Protein AF-A0A2N1PVY9-F1 (afdb_monomer_lite)

Structure (mmCIF, N/CA/C/O backbone):
data_AF-A0A2N1PVY9-F1
#
_entry.id   AF-A0A2N1PVY9-F1
#
loop_
_atom_site.group_PDB
_atom_site.id
_atom_site.type_symbol
_atom_site.label_atom_id
_atom_site.label_alt_id
_atom_site.label_comp_id
_atom_site.label_asym_id
_atom_site.label_entity_id
_atom_site.label_seq_id
_atom_site.pdbx_PDB_ins_code
_atom_site.Cartn_x
_atom_site.Cartn_y
_atom_site.Cartn_z
_atom_site.occupancy
_atom_site.B_iso_or_equiv
_atom_site.auth_seq_id
_atom_site.auth_comp_id
_atom_site.auth_asym_id
_atom_site.auth_atom_id
_atom_site.pdbx_PDB_model_num
ATOM 1 N N . MET A 1 1 ? 36.495 20.917 -5.705 1.00 87.94 1 MET A N 1
ATOM 2 C CA . MET A 1 1 ? 35.321 21.000 -6.600 1.00 87.94 1 MET A CA 1
ATOM 3 C C . MET A 1 1 ? 34.141 20.476 -5.811 1.00 87.94 1 MET A C 1
ATOM 5 O O . MET A 1 1 ? 34.313 19.476 -5.128 1.00 87.94 1 MET A O 1
ATOM 9 N N . ARG A 1 2 ? 33.001 21.162 -5.852 1.00 91.00 2 ARG A N 1
ATOM 10 C CA . ARG A 1 2 ? 31.779 20.773 -5.147 1.00 91.00 2 ARG A CA 1
ATOM 11 C C . ARG A 1 2 ? 30.609 20.875 -6.112 1.00 91.00 2 ARG A C 1
ATOM 13 O O . ARG A 1 2 ? 30.447 21.908 -6.761 1.00 91.00 2 ARG A O 1
ATOM 20 N N . ILE A 1 3 ? 29.840 19.801 -6.204 1.00 92.81 3 ILE A N 1
ATOM 21 C CA . ILE A 1 3 ? 28.710 19.650 -7.120 1.00 92.81 3 ILE A CA 1
ATOM 22 C C . ILE A 1 3 ? 27.473 19.359 -6.274 1.00 92.81 3 ILE A C 1
ATOM 24 O O . ILE A 1 3 ? 27.573 18.646 -5.277 1.00 92.81 3 ILE A O 1
ATOM 28 N N . VAL A 1 4 ? 26.336 19.927 -6.655 1.00 92.94 4 VAL A N 1
ATOM 29 C CA . VAL A 1 4 ? 25.018 19.499 -6.188 1.00 92.94 4 VAL A CA 1
ATOM 30 C C . VAL A 1 4 ? 24.345 18.749 -7.328 1.00 92.94 4 VAL A C 1
ATOM 32 O O . VAL A 1 4 ? 24.370 19.208 -8.470 1.00 92.94 4 VAL A O 1
ATOM 35 N N . ILE A 1 5 ? 23.801 17.573 -7.031 1.00 92.88 5 ILE A N 1
ATOM 36 C CA . ILE A 1 5 ? 23.156 16.700 -8.011 1.00 92.88 5 ILE A CA 1
ATOM 37 C C . ILE A 1 5 ? 21.840 16.240 -7.404 1.00 92.88 5 ILE A C 1
ATOM 39 O O . ILE A 1 5 ? 21.791 15.875 -6.231 1.00 92.88 5 ILE A O 1
ATOM 43 N N . SER A 1 6 ? 20.790 16.273 -8.210 1.00 92.19 6 SER A N 1
ATOM 44 C CA . SER A 1 6 ? 19.489 15.713 -7.885 1.00 92.19 6 SER A CA 1
ATOM 45 C C . SER A 1 6 ? 19.256 14.489 -8.764 1.00 92.19 6 SER A C 1
ATOM 47 O O . SER A 1 6 ? 19.475 14.550 -9.978 1.00 92.19 6 SER A O 1
ATOM 49 N N . VAL A 1 7 ? 18.850 13.384 -8.144 1.00 91.94 7 VAL A N 1
ATOM 50 C CA . VAL A 1 7 ? 18.658 12.076 -8.781 1.00 91.94 7 VAL A CA 1
ATOM 51 C C . VAL A 1 7 ? 17.276 11.552 -8.397 1.00 91.94 7 VAL A C 1
ATOM 53 O O . VAL A 1 7 ? 16.882 11.682 -7.238 1.00 91.94 7 VAL A O 1
ATOM 56 N N . ASP A 1 8 ? 16.539 10.985 -9.350 1.00 88.75 8 ASP A N 1
ATOM 57 C CA . ASP A 1 8 ? 15.285 10.283 -9.060 1.00 88.75 8 ASP A CA 1
ATOM 58 C C . ASP A 1 8 ? 15.504 8.853 -8.526 1.00 88.75 8 ASP A C 1
ATOM 60 O O . ASP A 1 8 ? 16.615 8.331 -8.552 1.00 88.75 8 ASP A O 1
ATOM 64 N N . ALA A 1 9 ? 14.431 8.189 -8.081 1.00 85.44 9 ALA A N 1
ATOM 65 C CA . ALA A 1 9 ? 14.496 6.840 -7.503 1.00 85.44 9 ALA A CA 1
ATOM 66 C C . ALA A 1 9 ? 15.026 5.756 -8.465 1.00 85.44 9 ALA A C 1
ATOM 68 O O . ALA A 1 9 ? 15.452 4.689 -8.022 1.00 85.44 9 ALA A O 1
ATOM 69 N N . SER A 1 10 ? 15.001 6.006 -9.778 1.00 87.12 10 SER A N 1
ATOM 70 C CA . SER A 1 10 ? 15.532 5.090 -10.790 1.00 87.12 10 SER A CA 1
ATOM 71 C C . SER A 1 10 ? 17.024 5.306 -11.072 1.00 87.12 10 SER A C 1
ATOM 73 O O . SER A 1 10 ? 17.641 4.514 -11.785 1.00 87.12 10 SER A O 1
ATOM 75 N N . GLY A 1 11 ? 17.630 6.342 -10.482 1.00 89.62 11 GLY A N 1
ATOM 76 C CA . GLY A 1 11 ? 19.025 6.706 -10.699 1.00 89.62 11 GLY A CA 1
ATOM 77 C C . GLY A 1 11 ? 19.246 7.665 -11.872 1.00 89.62 11 GLY A C 1
ATOM 78 O O . GLY A 1 11 ? 20.369 7.749 -12.371 1.00 89.62 11 GLY A O 1
ATOM 79 N N . VAL A 1 12 ? 18.220 8.375 -12.353 1.00 93.44 12 VAL A N 1
ATOM 80 C CA . VAL A 1 12 ? 18.377 9.381 -13.420 1.00 93.44 12 VAL A CA 1
ATOM 81 C C . VAL A 1 12 ? 18.713 10.744 -12.822 1.00 93.44 12 VAL A C 1
ATOM 83 O O . VAL A 1 12 ? 18.068 11.201 -11.879 1.00 93.44 12 VAL A O 1
ATOM 86 N N . ILE A 1 13 ? 19.711 11.426 -13.392 1.00 94.94 13 ILE A N 1
ATOM 87 C CA . ILE A 1 13 ? 20.094 12.786 -12.996 1.00 94.94 13 ILE A CA 1
ATOM 88 C C . ILE A 1 13 ? 19.044 13.773 -13.512 1.00 94.94 13 ILE A C 1
ATOM 90 O O . ILE A 1 13 ? 18.963 14.033 -14.710 1.00 94.94 13 ILE A O 1
ATOM 94 N N . ILE A 1 14 ? 18.283 14.392 -12.613 1.00 95.69 14 ILE A N 1
ATOM 95 C CA . ILE A 1 14 ? 17.271 15.404 -12.966 1.00 95.69 14 ILE A CA 1
ATOM 96 C C . ILE A 1 14 ? 17.818 16.836 -12.914 1.00 95.69 14 ILE A C 1
ATOM 98 O O . ILE A 1 14 ? 17.239 17.753 -13.492 1.00 95.69 14 ILE A O 1
ATOM 102 N N . GLY A 1 15 ? 18.963 17.038 -12.263 1.00 95.50 15 GLY A N 1
ATOM 103 C CA . GLY A 1 15 ? 19.667 18.316 -12.263 1.00 95.50 15 GLY A CA 1
ATOM 104 C C . GLY A 1 15 ? 21.064 18.196 -11.673 1.00 95.50 15 GLY A C 1
ATOM 105 O O . GLY A 1 15 ? 21.291 17.405 -10.760 1.00 95.50 15 GLY A O 1
ATOM 106 N N . ALA A 1 16 ? 22.004 18.987 -12.185 1.00 95.38 16 ALA A N 1
ATOM 107 C CA . ALA A 1 16 ? 23.369 19.041 -11.683 1.00 95.38 16 ALA A CA 1
ATOM 108 C C . ALA A 1 16 ? 23.950 20.447 -11.854 1.00 95.38 16 ALA A C 1
ATOM 110 O O . ALA A 1 16 ? 23.808 21.051 -12.917 1.00 95.38 16 ALA A O 1
ATOM 111 N N . ASP A 1 17 ? 24.627 20.956 -10.826 1.00 95.19 17 ASP A N 1
ATOM 112 C CA . ASP A 1 17 ? 25.335 22.233 -10.904 1.00 95.19 17 ASP A CA 1
ATOM 113 C C . ASP A 1 17 ? 26.568 22.262 -9.994 1.00 95.19 17 ASP A C 1
ATOM 115 O O . ASP A 1 17 ? 26.670 21.553 -8.989 1.00 95.19 17 ASP A O 1
ATOM 119 N N . PHE A 1 18 ? 27.529 23.112 -10.340 1.00 93.88 18 PHE A N 1
ATOM 120 C CA . PHE A 1 18 ? 28.702 23.358 -9.522 1.00 93.88 18 PHE A CA 1
ATOM 121 C C . PHE A 1 18 ? 28.420 24.407 -8.453 1.00 93.88 18 PHE A C 1
ATOM 123 O O . PHE A 1 18 ? 28.239 25.585 -8.750 1.00 93.88 18 PHE A O 1
ATOM 130 N N . VAL A 1 19 ? 28.546 24.004 -7.192 1.00 93.12 19 VAL A N 1
ATOM 131 C CA . VAL A 1 19 ? 28.602 24.936 -6.059 1.00 93.12 19 VAL A CA 1
ATOM 132 C C . VAL A 1 19 ? 29.973 25.616 -5.996 1.00 93.12 19 VAL A C 1
ATOM 134 O O . VAL A 1 19 ? 30.086 26.772 -5.601 1.00 93.12 19 VAL A O 1
ATOM 137 N N . GLU A 1 20 ? 31.039 24.900 -6.366 1.00 92.38 20 GLU A N 1
ATOM 138 C CA . GLU A 1 20 ? 32.406 25.424 -6.310 1.00 92.38 20 GLU A CA 1
ATOM 139 C C . GLU A 1 20 ? 33.334 24.732 -7.317 1.00 92.38 20 GLU A C 1
ATOM 141 O O . GLU A 1 20 ? 33.411 23.500 -7.384 1.00 92.38 20 GLU A O 1
ATOM 146 N N . ILE A 1 21 ? 34.111 25.525 -8.059 1.00 90.56 21 ILE A N 1
ATOM 147 C CA . ILE A 1 21 ? 35.106 25.040 -9.023 1.00 90.56 21 ILE A CA 1
ATOM 148 C C . ILE A 1 21 ? 36.477 25.617 -8.658 1.00 90.56 21 ILE A C 1
ATOM 150 O O . ILE A 1 21 ? 36.787 26.758 -8.980 1.00 90.56 21 ILE A O 1
ATOM 154 N N . ASN A 1 22 ? 37.322 24.796 -8.030 1.00 86.38 22 ASN A N 1
ATOM 155 C CA . ASN A 1 22 ? 38.671 25.186 -7.595 1.00 86.38 22 ASN A CA 1
ATOM 156 C C . ASN A 1 22 ? 39.721 24.861 -8.660 1.00 86.38 22 ASN A C 1
ATOM 158 O O . ASN A 1 22 ? 40.663 24.115 -8.413 1.00 86.38 22 ASN A O 1
ATOM 162 N N . GLN A 1 23 ? 39.517 25.382 -9.867 1.00 83.81 23 GLN A N 1
ATOM 163 C CA . GLN A 1 23 ? 40.480 25.307 -10.964 1.00 83.81 23 GLN A CA 1
ATOM 164 C C . GLN A 1 23 ? 40.372 26.548 -11.850 1.00 83.81 23 GLN A C 1
ATOM 166 O O . GLN A 1 23 ? 39.320 27.179 -11.930 1.00 83.81 23 GLN A O 1
ATOM 171 N N . THR A 1 24 ? 41.459 26.867 -12.545 1.00 82.56 24 THR A N 1
ATOM 172 C CA . THR A 1 24 ? 41.535 28.004 -13.472 1.00 82.56 24 THR A CA 1
ATOM 173 C C . THR A 1 24 ? 41.435 27.578 -14.937 1.00 82.56 24 THR A C 1
ATOM 175 O O . THR A 1 24 ? 41.001 28.362 -15.778 1.00 82.56 24 THR A O 1
ATOM 178 N N . LEU A 1 25 ? 41.800 26.333 -15.257 1.00 86.06 25 LEU A N 1
ATOM 179 C CA . LEU A 1 25 ? 41.792 25.818 -16.622 1.00 86.06 25 LEU A CA 1
ATOM 180 C C . LEU A 1 25 ? 40.384 25.375 -17.044 1.00 86.06 25 LEU A C 1
ATOM 182 O O . LEU A 1 25 ? 39.739 24.592 -16.353 1.00 86.06 25 LEU A O 1
ATOM 186 N N . ASN A 1 26 ? 39.937 25.868 -18.202 1.00 88.56 26 ASN A N 1
ATOM 187 C CA . ASN A 1 26 ? 38.720 25.454 -18.912 1.00 88.56 26 ASN A CA 1
ATOM 188 C C . ASN A 1 26 ? 37.483 25.208 -18.019 1.00 88.56 26 ASN A C 1
ATOM 190 O O . ASN A 1 26 ? 36.797 24.181 -18.098 1.00 88.56 26 ASN A O 1
ATOM 194 N N . VAL A 1 27 ? 37.185 26.182 -17.156 1.00 90.38 27 VAL A N 1
ATOM 195 C CA . VAL A 1 27 ? 36.024 26.154 -16.254 1.00 90.38 27 VAL A CA 1
ATOM 196 C C . VAL A 1 27 ? 34.716 26.010 -17.037 1.00 90.38 27 VAL A C 1
ATOM 198 O O . VAL A 1 27 ? 33.861 25.217 -16.652 1.00 90.38 27 VAL A O 1
ATOM 201 N N . ALA A 1 28 ? 34.578 26.725 -18.158 1.00 90.56 28 ALA A N 1
ATOM 202 C CA . ALA A 1 28 ? 33.388 26.671 -19.007 1.00 90.56 28 ALA A CA 1
ATOM 203 C C . ALA A 1 28 ? 33.172 25.277 -19.620 1.00 90.56 28 ALA A C 1
ATOM 205 O O . ALA A 1 28 ? 32.073 24.740 -19.514 1.00 90.56 28 ALA A O 1
ATOM 206 N N . GLY A 1 29 ? 34.221 24.652 -20.171 1.00 90.56 29 GLY A N 1
ATOM 207 C CA . GLY A 1 29 ? 34.135 23.285 -20.691 1.00 90.56 29 GLY A CA 1
ATOM 208 C C . GLY A 1 29 ? 33.805 22.262 -19.603 1.00 90.56 29 GLY A C 1
ATOM 209 O O . GLY A 1 29 ? 33.035 21.339 -19.835 1.00 90.56 29 GLY A O 1
ATOM 210 N N . THR A 1 30 ? 34.305 22.465 -18.381 1.00 91.88 30 THR A N 1
ATOM 211 C CA . THR A 1 30 ? 33.960 21.605 -17.237 1.00 91.88 30 THR A CA 1
ATOM 212 C C . THR A 1 30 ? 32.481 21.734 -16.849 1.00 91.88 30 THR A C 1
ATOM 214 O O . THR A 1 30 ? 31.829 20.721 -16.607 1.00 91.88 30 THR A O 1
ATOM 217 N N . LYS A 1 31 ? 31.935 22.960 -16.829 1.00 93.06 31 LYS A N 1
ATOM 218 C CA . LYS A 1 31 ? 30.499 23.203 -16.606 1.00 93.06 31 LYS A CA 1
ATOM 219 C C . LYS A 1 31 ? 29.639 22.552 -17.682 1.00 93.06 31 LYS A C 1
ATOM 221 O O . LYS A 1 31 ? 28.688 21.854 -17.350 1.00 93.06 31 LYS A O 1
ATOM 226 N N . ASN A 1 32 ? 30.015 22.736 -18.947 1.00 93.62 32 ASN A N 1
ATOM 227 C CA . ASN A 1 32 ? 29.315 22.131 -20.072 1.00 93.62 32 ASN A CA 1
ATOM 228 C C . ASN A 1 32 ? 29.305 20.600 -19.962 1.00 93.62 32 ASN A C 1
ATOM 230 O O . ASN A 1 32 ? 28.253 19.988 -20.072 1.00 93.62 32 ASN A O 1
ATOM 234 N N . ASN A 1 33 ? 30.448 19.991 -19.640 1.00 93.69 33 ASN A N 1
ATOM 235 C CA . ASN A 1 33 ? 30.544 18.542 -19.478 1.00 93.69 33 ASN A CA 1
ATOM 236 C C . ASN A 1 33 ? 29.641 17.997 -18.365 1.00 93.69 33 ASN A C 1
ATOM 238 O O . ASN A 1 33 ? 29.054 16.942 -18.557 1.00 93.69 33 ASN A O 1
ATOM 242 N N . LEU A 1 34 ? 29.504 18.694 -17.228 1.00 94.56 34 LEU A N 1
ATOM 243 C CA . LEU A 1 34 ? 28.566 18.281 -16.177 1.00 94.56 34 LEU A CA 1
ATOM 244 C C . LEU A 1 34 ? 27.109 18.368 -16.650 1.00 94.56 34 LEU A C 1
ATOM 246 O O . LEU A 1 34 ? 26.333 17.456 -16.388 1.00 94.56 34 LEU A O 1
ATOM 250 N N . ALA A 1 35 ? 26.744 19.442 -17.355 1.00 94.69 35 ALA A N 1
ATOM 251 C CA . ALA A 1 35 ? 25.377 19.640 -17.835 1.00 94.69 35 ALA A CA 1
ATOM 252 C C . ALA A 1 35 ? 24.924 18.534 -18.804 1.00 94.69 35 ALA A C 1
ATOM 254 O O . ALA A 1 35 ? 23.750 18.176 -18.807 1.00 94.69 35 ALA A O 1
ATOM 255 N N . LEU A 1 36 ? 25.853 17.946 -19.569 1.00 95.69 36 LEU A N 1
ATOM 256 C CA . LEU A 1 36 ? 25.564 16.823 -20.468 1.00 95.69 36 LEU A CA 1
ATOM 257 C C . LEU A 1 36 ? 25.165 15.537 -19.727 1.00 95.69 36 LEU A C 1
ATOM 259 O O . LEU A 1 36 ? 24.615 14.639 -20.349 1.00 95.69 36 LEU A O 1
ATOM 263 N N . TYR A 1 37 ? 25.411 15.429 -18.421 1.00 95.06 37 TYR A N 1
ATOM 264 C CA . TYR A 1 37 ? 24.943 14.294 -17.621 1.00 95.06 37 TYR A CA 1
ATOM 265 C C . TYR A 1 37 ? 23.504 14.460 -17.120 1.00 95.06 37 TYR A C 1
ATOM 267 O O . TYR A 1 37 ? 22.911 13.509 -16.626 1.00 95.06 37 TYR A O 1
ATOM 275 N N . VAL A 1 38 ? 22.897 15.644 -17.248 1.00 95.44 38 VAL A N 1
ATOM 276 C CA . VAL A 1 38 ? 21.479 15.810 -16.908 1.00 95.44 38 VAL A CA 1
ATOM 277 C C . VAL A 1 38 ? 20.623 15.024 -17.907 1.00 95.44 38 VAL A C 1
ATOM 279 O O . VAL A 1 38 ? 20.785 15.143 -19.123 1.00 95.44 38 VAL A O 1
ATOM 282 N N . GLY A 1 39 ? 19.713 14.207 -17.381 1.00 93.38 39 GLY A N 1
ATOM 283 C CA . GLY A 1 39 ? 18.874 13.277 -18.132 1.00 93.38 39 GLY A CA 1
ATOM 284 C C . GLY A 1 39 ? 19.509 11.908 -18.388 1.00 93.38 39 GLY A C 1
ATOM 285 O O . GLY A 1 39 ? 18.886 11.096 -19.066 1.00 93.38 39 GLY A O 1
ATOM 286 N N . THR A 1 40 ? 20.716 11.638 -17.880 1.00 94.50 40 THR A N 1
ATOM 287 C CA . THR A 1 40 ? 21.383 10.332 -18.016 1.00 94.50 40 THR A CA 1
ATOM 288 C C . THR A 1 40 ? 21.383 9.566 -16.695 1.00 94.50 40 THR A C 1
ATOM 290 O O . THR A 1 40 ? 21.036 10.107 -15.639 1.00 94.50 40 THR A O 1
ATOM 293 N N . SER A 1 41 ? 21.711 8.274 -16.751 1.00 92.75 41 SER A N 1
ATOM 294 C CA . SER A 1 41 ? 21.782 7.429 -15.558 1.00 92.75 41 SER A CA 1
ATOM 295 C C . SER A 1 41 ? 23.092 7.656 -14.800 1.00 92.75 41 SER A C 1
ATOM 297 O O . SER A 1 41 ? 24.163 7.689 -15.398 1.00 92.75 41 SER A O 1
ATOM 299 N N . ILE A 1 42 ? 23.043 7.724 -13.466 1.00 92.00 42 ILE A N 1
ATOM 300 C CA . ILE A 1 42 ? 24.263 7.721 -12.635 1.00 92.00 42 ILE A CA 1
ATOM 301 C C . ILE A 1 42 ? 25.007 6.377 -12.675 1.00 92.00 42 ILE A C 1
ATOM 303 O O . ILE A 1 42 ? 26.179 6.322 -12.311 1.00 92.00 42 ILE A O 1
ATOM 307 N N . TYR A 1 43 ? 24.344 5.299 -13.106 1.00 89.94 43 TYR A N 1
ATOM 308 C CA . TYR A 1 43 ? 24.936 3.959 -13.204 1.00 89.94 43 TYR A CA 1
ATOM 309 C C . TYR A 1 43 ? 25.660 3.717 -14.525 1.00 89.94 43 TYR A C 1
ATOM 311 O O . TYR A 1 43 ? 26.531 2.852 -14.601 1.00 89.94 43 TYR A O 1
ATOM 319 N N . ASP A 1 44 ? 25.305 4.488 -15.548 1.00 87.38 44 ASP A N 1
ATOM 320 C CA . ASP A 1 44 ? 25.898 4.430 -16.873 1.00 87.38 44 ASP A CA 1
ATOM 321 C C . ASP A 1 44 ? 26.256 5.858 -17.278 1.00 87.38 44 ASP A C 1
ATOM 323 O O . ASP A 1 44 ? 25.437 6.597 -17.821 1.00 87.38 44 ASP A O 1
ATOM 327 N N . LEU A 1 45 ? 27.468 6.282 -16.894 1.00 86.56 45 LEU A N 1
ATOM 328 C CA . LEU A 1 45 ? 27.989 7.649 -17.035 1.00 86.56 45 LEU A CA 1
ATOM 329 C C . LEU A 1 45 ? 28.308 8.010 -18.501 1.00 86.56 45 LEU A C 1
ATOM 331 O O . LEU A 1 45 ? 29.395 8.518 -18.824 1.00 86.56 45 LEU A O 1
ATOM 335 N N . GLU A 1 46 ? 27.340 7.776 -19.378 1.00 92.00 46 GLU A N 1
ATOM 336 C CA . GLU A 1 46 ? 27.275 8.216 -20.760 1.00 92.00 46 GLU A CA 1
ATOM 337 C C . GLU A 1 46 ? 26.654 9.626 -20.809 1.00 92.00 46 GLU A C 1
ATOM 339 O O . GLU A 1 46 ? 25.573 9.837 -20.261 1.00 92.00 46 GLU A O 1
ATOM 344 N N . PRO A 1 47 ? 27.344 10.634 -21.374 1.00 91.69 47 PRO A N 1
ATOM 345 C CA . PRO A 1 47 ? 26.817 11.992 -21.497 1.00 91.69 47 PRO A CA 1
ATOM 346 C C . PRO A 1 47 ? 25.872 12.138 -22.702 1.00 91.69 47 PRO A C 1
ATOM 348 O O . PRO A 1 47 ? 26.096 11.552 -23.759 1.00 91.69 47 PRO A O 1
ATOM 351 N N . ASN A 1 48 ? 24.881 13.025 -22.590 1.00 90.81 48 ASN A N 1
ATOM 352 C CA . ASN A 1 48 ? 23.979 13.437 -23.670 1.00 90.81 48 ASN A CA 1
ATOM 353 C C . ASN A 1 48 ? 24.666 14.389 -24.667 1.00 90.81 48 ASN A C 1
ATOM 355 O O . ASN A 1 48 ? 24.291 15.555 -24.797 1.00 90.81 48 ASN A O 1
ATOM 359 N N . GLY A 1 49 ? 25.677 13.896 -25.381 1.00 89.94 49 GLY A N 1
ATOM 360 C CA . GLY A 1 49 ? 26.359 14.615 -26.458 1.00 89.94 49 GLY A CA 1
ATOM 361 C C . GLY A 1 49 ? 27.872 14.720 -26.284 1.00 89.94 49 GLY A C 1
ATOM 362 O O . GLY A 1 49 ? 28.481 14.078 -25.426 1.00 89.94 49 GLY A O 1
ATOM 363 N N . ASP A 1 50 ? 28.486 15.548 -27.127 1.00 89.56 50 ASP A N 1
ATOM 364 C CA . ASP A 1 50 ? 29.941 15.628 -27.232 1.00 89.56 50 ASP A CA 1
ATOM 365 C C . ASP A 1 50 ? 30.568 16.429 -26.088 1.00 89.56 50 ASP A C 1
ATOM 367 O O . ASP A 1 50 ? 30.265 17.603 -25.848 1.00 89.56 50 ASP A O 1
ATOM 371 N N . LEU A 1 51 ? 31.528 15.800 -25.412 1.00 90.25 51 LEU A N 1
ATOM 372 C CA . LEU A 1 51 ? 32.283 16.429 -24.339 1.00 90.25 51 LEU A CA 1
ATOM 373 C C . LEU A 1 51 ? 33.212 17.524 -24.881 1.00 90.25 51 LEU A C 1
ATOM 375 O O . LEU A 1 51 ? 33.951 17.351 -25.851 1.00 90.25 51 LEU A O 1
ATOM 379 N N . SER A 1 52 ? 33.251 18.648 -24.174 1.00 86.75 52 SER A N 1
ATOM 380 C CA . SER A 1 52 ? 34.214 19.717 -24.404 1.00 86.75 52 SER A CA 1
ATOM 381 C C . SER A 1 52 ? 35.638 19.236 -24.115 1.00 86.75 52 SER A C 1
ATOM 383 O O . SER A 1 52 ? 35.980 18.861 -22.988 1.00 86.75 52 SER A O 1
ATOM 385 N N . SER A 1 53 ? 36.482 19.285 -25.148 1.00 80.94 53 SER A N 1
ATOM 386 C CA . SER A 1 53 ? 37.915 18.985 -25.054 1.00 80.94 53 SER A CA 1
ATOM 387 C C . SER A 1 53 ? 38.666 19.979 -24.148 1.00 80.94 53 SER A C 1
ATOM 389 O O . SER A 1 53 ? 38.189 21.079 -23.865 1.00 80.94 53 SER A O 1
ATOM 391 N N . GLY A 1 54 ? 39.849 19.591 -23.653 1.00 78.38 54 GLY A N 1
ATOM 392 C CA . GLY A 1 54 ? 40.681 20.447 -22.791 1.00 78.38 54 GLY A CA 1
ATOM 393 C C . GLY A 1 54 ? 40.229 20.529 -21.326 1.00 78.38 54 GLY A C 1
ATOM 394 O O . GLY A 1 54 ? 40.728 21.366 -20.582 1.00 78.38 54 GLY A O 1
ATOM 395 N N . ALA A 1 55 ? 39.283 19.682 -20.913 1.00 80.88 55 ALA A N 1
ATOM 396 C CA . ALA A 1 55 ? 38.805 19.531 -19.534 1.00 80.88 55 ALA A CA 1
ATOM 397 C C . ALA A 1 55 ? 38.968 18.079 -19.029 1.00 80.88 55 ALA A C 1
ATOM 399 O O . ALA A 1 55 ? 38.216 17.624 -18.178 1.00 80.88 55 ALA A O 1
ATOM 400 N N . THR A 1 56 ? 39.924 17.313 -19.566 1.00 82.31 56 THR A N 1
ATOM 401 C CA . THR A 1 56 ? 40.047 15.865 -19.301 1.00 82.31 56 THR A CA 1
ATOM 402 C C . THR A 1 56 ? 40.231 15.540 -17.817 1.00 82.31 56 THR A C 1
ATOM 404 O O . THR A 1 56 ? 39.578 14.643 -17.292 1.00 82.31 56 THR A O 1
ATOM 407 N N . TYR A 1 57 ? 41.091 16.284 -17.117 1.00 82.50 57 TYR A N 1
ATOM 408 C CA . TYR A 1 57 ? 41.345 16.042 -15.694 1.00 82.50 57 TYR A CA 1
ATOM 409 C C . TYR A 1 57 ? 40.123 16.358 -14.827 1.00 82.50 57 TYR A C 1
ATOM 411 O O . TYR A 1 57 ? 39.752 15.551 -13.979 1.00 82.50 57 TYR A O 1
ATOM 419 N N . SER A 1 58 ? 39.459 17.490 -15.073 1.00 85.88 58 SER A N 1
ATOM 420 C CA . SER A 1 58 ? 38.246 17.868 -14.346 1.00 85.88 58 SER A CA 1
ATOM 421 C C . SER A 1 58 ? 37.062 16.966 -14.679 1.00 85.88 58 SER A C 1
ATOM 423 O O . SER A 1 58 ? 36.275 16.659 -13.790 1.00 85.88 58 SER A O 1
ATOM 425 N N . LEU A 1 59 ? 36.965 16.478 -15.916 1.00 88.75 59 LEU A N 1
ATOM 426 C CA . LEU A 1 59 ? 35.988 15.473 -16.324 1.00 88.75 59 LEU A CA 1
ATOM 427 C C . LEU A 1 59 ? 36.162 14.168 -15.540 1.00 88.75 59 LEU A C 1
ATOM 429 O O . LEU A 1 59 ? 35.171 13.606 -15.083 1.00 88.75 59 LEU A O 1
ATOM 433 N N . ASN A 1 60 ? 37.397 13.699 -15.343 1.00 89.38 60 ASN A N 1
ATOM 434 C CA . ASN A 1 60 ? 37.648 12.508 -14.529 1.00 89.38 60 ASN A CA 1
ATOM 435 C C . ASN A 1 60 ? 37.192 12.718 -13.078 1.00 89.38 60 ASN A C 1
ATOM 437 O O . ASN A 1 60 ? 36.596 11.819 -12.492 1.00 89.38 60 ASN A O 1
ATOM 441 N N . THR A 1 61 ? 37.411 13.911 -12.513 1.00 89.94 61 THR A N 1
ATOM 442 C CA . THR A 1 61 ? 36.893 14.259 -11.181 1.00 89.94 61 THR A CA 1
ATOM 443 C C . THR A 1 61 ? 35.365 14.299 -11.148 1.00 89.94 61 THR A C 1
ATOM 445 O O . THR A 1 61 ? 34.779 13.770 -10.211 1.00 89.94 61 THR A O 1
ATOM 448 N N . VAL A 1 62 ? 34.710 14.871 -12.165 1.00 91.44 62 VAL A N 1
ATOM 449 C CA . VAL A 1 62 ? 33.240 14.859 -12.278 1.00 91.44 62 VAL A CA 1
ATOM 450 C C . VAL A 1 62 ? 32.720 13.424 -12.302 1.00 91.44 62 VAL A C 1
ATOM 452 O O . VAL A 1 62 ? 31.863 13.086 -11.495 1.00 91.44 62 VAL A O 1
ATOM 455 N N . LYS A 1 63 ? 33.280 12.561 -13.156 1.00 91.75 63 LYS A N 1
ATOM 456 C CA . LYS A 1 63 ? 32.884 11.149 -13.247 1.00 91.75 63 LYS A CA 1
ATOM 457 C C . LYS A 1 63 ? 33.079 10.398 -11.931 1.00 91.75 63 LYS A C 1
ATOM 459 O O . LYS A 1 63 ? 32.212 9.619 -11.560 1.00 91.75 63 LYS A O 1
ATOM 464 N N . ALA A 1 64 ? 34.176 10.651 -11.215 1.00 92.00 64 ALA A N 1
ATOM 465 C CA . ALA A 1 64 ? 34.404 10.055 -9.901 1.00 92.00 64 ALA A CA 1
ATOM 466 C C . ALA A 1 64 ? 33.320 10.470 -8.891 1.00 92.00 64 ALA A C 1
ATOM 468 O O . ALA A 1 64 ? 32.753 9.611 -8.228 1.00 92.00 64 ALA A O 1
ATOM 469 N N . ILE A 1 65 ? 32.962 11.759 -8.847 1.00 92.44 65 ILE A N 1
ATOM 470 C CA . ILE A 1 65 ? 31.882 12.257 -7.979 1.00 92.44 65 ILE A CA 1
ATOM 471 C C . ILE A 1 65 ? 30.532 11.632 -8.365 1.00 92.44 65 ILE A C 1
ATOM 473 O O . ILE A 1 65 ? 29.788 11.213 -7.484 1.00 92.44 65 ILE A O 1
ATOM 477 N N . LEU A 1 66 ? 30.210 11.539 -9.662 1.00 93.25 66 LEU A N 1
ATOM 478 C CA . LEU A 1 66 ? 28.970 10.897 -10.122 1.00 93.25 66 LEU A CA 1
ATOM 479 C C . LEU A 1 66 ? 28.922 9.408 -9.746 1.00 93.25 66 LEU A C 1
ATOM 481 O O . LEU A 1 66 ? 27.879 8.914 -9.330 1.00 93.25 66 LEU A O 1
ATOM 485 N N . ASN A 1 67 ? 30.056 8.712 -9.826 1.00 92.56 67 ASN A N 1
ATOM 486 C CA . ASN A 1 67 ? 30.163 7.320 -9.404 1.00 92.56 67 ASN A CA 1
ATOM 487 C C . ASN A 1 67 ? 29.966 7.158 -7.885 1.00 92.56 67 ASN A C 1
ATOM 489 O O . ASN A 1 67 ? 29.275 6.238 -7.456 1.00 92.56 67 ASN A O 1
ATOM 493 N N . ASP A 1 68 ? 30.512 8.059 -7.066 1.00 91.94 68 ASP A N 1
ATOM 494 C CA . ASP A 1 68 ? 30.279 8.047 -5.615 1.00 91.94 68 ASP A CA 1
ATOM 495 C C . ASP A 1 68 ? 28.793 8.276 -5.283 1.00 91.94 68 ASP A C 1
ATOM 497 O O . ASP A 1 68 ? 28.242 7.613 -4.401 1.00 91.94 68 ASP A O 1
ATOM 501 N N . VAL A 1 69 ? 28.115 9.157 -6.031 1.00 90.94 69 VAL A N 1
ATOM 502 C CA . VAL A 1 69 ? 26.658 9.350 -5.934 1.00 90.94 69 VAL A CA 1
ATOM 503 C C . VAL A 1 69 ? 25.907 8.075 -6.318 1.00 90.94 69 VAL A C 1
ATOM 505 O O . VAL A 1 69 ? 24.970 7.709 -5.617 1.00 90.94 69 VAL A O 1
ATOM 508 N N . ALA A 1 70 ? 26.332 7.357 -7.362 1.00 90.94 70 ALA A N 1
ATOM 509 C CA . ALA A 1 70 ? 25.738 6.076 -7.751 1.00 90.94 70 ALA A CA 1
ATOM 510 C C . ALA A 1 70 ? 25.856 5.016 -6.650 1.00 90.94 70 ALA A C 1
ATOM 512 O O . ALA A 1 70 ? 24.884 4.322 -6.352 1.00 90.94 70 ALA A O 1
ATOM 513 N N . VAL A 1 71 ? 27.016 4.932 -5.992 1.00 89.62 71 VAL A N 1
ATOM 514 C CA . VAL A 1 71 ? 27.219 4.038 -4.844 1.00 89.62 71 VAL A CA 1
ATOM 515 C C . VAL A 1 71 ? 26.317 4.440 -3.676 1.00 89.62 71 VAL A C 1
ATOM 517 O O . VAL A 1 71 ? 25.675 3.579 -3.078 1.00 89.62 71 VAL A O 1
ATOM 520 N N . ALA A 1 72 ? 26.230 5.728 -3.342 1.00 87.44 72 ALA A N 1
ATOM 521 C CA . ALA A 1 72 ? 25.357 6.203 -2.267 1.00 87.44 72 ALA A CA 1
ATOM 522 C C . ALA A 1 72 ? 23.871 5.945 -2.573 1.00 87.44 72 ALA A C 1
ATOM 524 O O . ALA A 1 72 ? 23.130 5.472 -1.711 1.00 87.44 72 ALA A O 1
ATOM 525 N N . HIS A 1 73 ? 23.452 6.191 -3.813 1.00 88.88 73 HIS A N 1
ATOM 526 C CA . HIS A 1 73 ? 22.092 5.957 -4.280 1.00 88.88 73 HIS A CA 1
ATOM 527 C C . HIS A 1 73 ? 21.726 4.466 -4.239 1.00 88.88 73 HIS A C 1
ATOM 529 O O . HIS A 1 73 ? 20.685 4.115 -3.697 1.00 88.88 73 HIS A O 1
ATOM 535 N N . ALA A 1 74 ? 22.608 3.573 -4.702 1.00 83.44 74 ALA A N 1
ATOM 536 C CA . ALA A 1 74 ? 22.392 2.123 -4.629 1.00 83.44 74 ALA A CA 1
ATOM 537 C C . ALA A 1 74 ? 22.283 1.592 -3.187 1.00 83.44 74 ALA A C 1
ATOM 539 O O . ALA A 1 74 ? 21.635 0.577 -2.948 1.00 83.44 74 ALA A O 1
ATOM 540 N N . ASN A 1 75 ? 22.913 2.275 -2.227 1.00 80.06 75 ASN A N 1
ATOM 541 C CA . ASN A 1 75 ? 22.820 1.951 -0.802 1.00 80.06 75 ASN A CA 1
ATOM 542 C C . ASN A 1 75 ? 21.645 2.644 -0.098 1.00 80.06 75 ASN A C 1
ATOM 544 O O . ASN A 1 75 ? 21.420 2.415 1.092 1.00 80.06 75 ASN A O 1
ATOM 548 N N . THR A 1 76 ? 20.901 3.498 -0.801 1.00 74.12 76 THR A N 1
ATOM 549 C CA . THR A 1 76 ? 19.694 4.109 -0.257 1.00 74.12 76 THR A CA 1
ATOM 550 C C . THR A 1 76 ? 18.559 3.104 -0.394 1.00 74.12 76 THR A C 1
ATOM 552 O O . THR A 1 76 ? 18.194 2.702 -1.496 1.00 74.12 76 THR A O 1
ATOM 555 N N . VAL A 1 77 ? 17.998 2.675 0.737 1.00 59.66 77 VAL A N 1
ATOM 556 C CA . VAL A 1 77 ? 16.779 1.864 0.742 1.00 59.66 77 VAL A CA 1
ATOM 557 C C . VAL A 1 77 ? 15.647 2.768 0.272 1.00 59.66 77 VAL A C 1
ATOM 559 O O . VAL A 1 77 ? 15.151 3.590 1.040 1.00 59.66 77 VAL A O 1
ATOM 562 N N . VAL A 1 78 ? 15.251 2.644 -0.994 1.00 63.78 78 VAL A N 1
ATOM 563 C CA . VAL A 1 78 ? 13.960 3.172 -1.433 1.00 63.78 78 VAL A CA 1
ATOM 564 C C . VAL A 1 78 ? 12.921 2.313 -0.731 1.00 63.78 78 VAL A C 1
ATOM 566 O O . VAL A 1 78 ? 12.752 1.139 -1.067 1.00 63.78 78 VAL A O 1
ATOM 569 N N . ALA A 1 79 ? 12.300 2.866 0.311 1.00 61.34 79 ALA A N 1
ATOM 570 C CA . ALA A 1 79 ? 11.198 2.194 0.974 1.00 61.34 79 ALA A CA 1
ATOM 571 C C . ALA A 1 79 ? 10.143 1.862 -0.096 1.00 61.34 79 ALA A C 1
ATOM 573 O O . ALA A 1 79 ? 9.842 2.724 -0.930 1.00 61.34 79 ALA A O 1
ATOM 574 N N . PRO A 1 80 ? 9.628 0.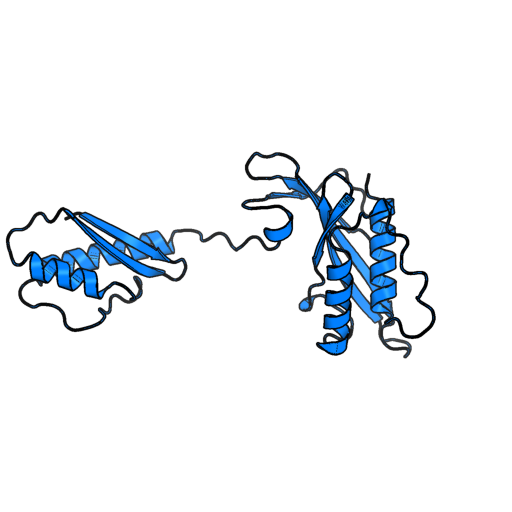622 -0.136 1.00 65.56 80 PRO A N 1
ATOM 575 C CA . PRO A 1 80 ? 8.542 0.300 -1.044 1.00 65.56 80 PRO A CA 1
ATOM 576 C C . PRO A 1 80 ? 7.386 1.267 -0.784 1.00 65.56 80 PRO A C 1
ATOM 578 O O . PRO A 1 80 ? 7.124 1.619 0.368 1.00 65.56 80 PRO A O 1
ATOM 581 N N . ALA A 1 81 ? 6.725 1.703 -1.857 1.00 71.62 81 ALA A N 1
ATOM 582 C CA . ALA A 1 81 ? 5.536 2.534 -1.737 1.00 71.62 81 ALA A CA 1
ATOM 583 C C . ALA A 1 81 ? 4.546 1.849 -0.789 1.00 71.62 81 ALA A C 1
ATOM 585 O O . ALA A 1 81 ? 4.289 0.646 -0.919 1.00 71.62 81 ALA A O 1
ATOM 586 N N . LEU A 1 82 ? 4.031 2.603 0.178 1.00 82.00 82 LEU A N 1
ATOM 587 C CA . LEU A 1 82 ? 3.060 2.070 1.114 1.00 82.00 82 LEU A CA 1
ATOM 588 C C . LEU A 1 82 ? 1.726 1.886 0.367 1.00 82.00 82 LEU A C 1
ATOM 590 O O . LEU A 1 82 ? 1.193 2.860 -0.165 1.00 82.00 82 LEU A O 1
ATOM 594 N N . PRO A 1 83 ? 1.177 0.661 0.287 1.00 86.31 83 PRO A N 1
ATOM 595 C CA . PRO A 1 83 ? 0.050 0.359 -0.599 1.00 86.31 83 PRO A CA 1
ATOM 596 C C . PRO A 1 83 ? -1.255 1.077 -0.226 1.00 86.31 83 PRO A C 1
ATOM 598 O O . PRO A 1 83 ? -2.130 1.204 -1.076 1.00 86.31 83 PRO A O 1
ATOM 601 N N . TYR A 1 84 ? -1.387 1.559 1.015 1.00 94.00 84 TYR A N 1
ATOM 602 C CA . TYR A 1 84 ? -2.612 2.179 1.537 1.00 94.00 84 TYR A CA 1
ATOM 603 C C . TYR A 1 84 ? -2.416 3.646 1.950 1.00 94.00 84 TYR A C 1
ATOM 605 O O . TYR A 1 84 ? -3.125 4.155 2.819 1.00 94.00 84 TYR A O 1
ATOM 613 N N . GLU A 1 85 ? -1.441 4.333 1.342 1.00 91.44 85 GLU A N 1
ATOM 614 C CA . GLU A 1 85 ? -1.134 5.739 1.648 1.00 91.44 85 GLU A CA 1
ATOM 615 C C . GLU A 1 85 ? -2.334 6.656 1.372 1.00 91.44 85 GLU A C 1
ATOM 617 O O . GLU A 1 85 ? -2.629 7.545 2.167 1.00 91.44 85 GLU A O 1
ATOM 622 N N . ASP A 1 86 ? -3.101 6.369 0.316 1.00 91.06 86 ASP A N 1
ATOM 623 C CA . ASP A 1 86 ? -4.334 7.093 -0.021 1.00 91.06 86 ASP A CA 1
ATOM 624 C C . ASP A 1 86 ? -5.423 6.969 1.060 1.00 91.06 86 ASP A C 1
ATOM 626 O O . ASP A 1 86 ? -6.329 7.800 1.120 1.00 91.06 86 ASP A O 1
ATOM 630 N N . TRP A 1 87 ? -5.366 5.931 1.902 1.00 94.75 87 TRP A N 1
ATOM 631 C CA . TRP A 1 87 ? -6.368 5.683 2.941 1.00 94.75 87 TRP A CA 1
ATOM 632 C C . TRP A 1 87 ? -5.962 6.324 4.264 1.00 94.75 87 TRP A C 1
ATOM 634 O O . TRP A 1 87 ? -6.784 6.954 4.922 1.00 94.75 87 TRP A O 1
ATOM 644 N N . PHE A 1 88 ? -4.697 6.164 4.656 1.00 94.56 88 PHE A N 1
ATOM 645 C CA . PHE A 1 88 ? -4.226 6.496 6.004 1.00 94.56 88 PHE A CA 1
ATOM 646 C C . PHE A 1 88 ? -3.257 7.682 6.060 1.00 94.56 88 PHE A C 1
ATOM 648 O O . PHE A 1 88 ? -2.894 8.123 7.149 1.00 94.56 88 PHE A O 1
ATOM 655 N N . GLY A 1 89 ? -2.868 8.223 4.905 1.00 90.75 89 GLY A N 1
ATOM 656 C CA . GLY A 1 89 ? -1.903 9.307 4.781 1.00 90.75 89 GLY A CA 1
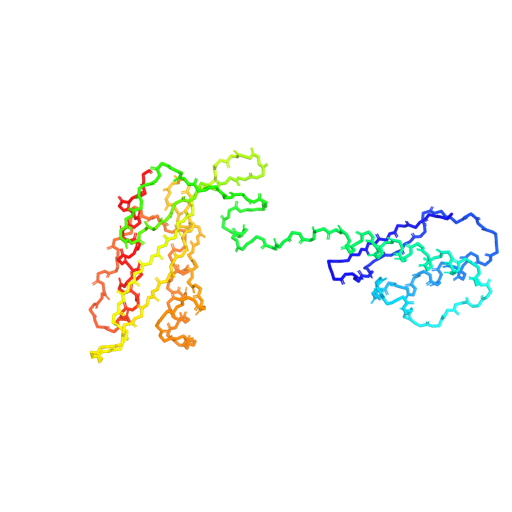ATOM 657 C C . GLY A 1 89 ? -0.456 8.824 4.670 1.00 90.75 89 GLY A C 1
ATOM 658 O O . GLY A 1 89 ? -0.140 7.641 4.812 1.00 90.75 89 GLY A O 1
ATOM 659 N N . MET A 1 90 ? 0.436 9.778 4.399 1.00 86.81 90 MET A N 1
ATOM 660 C CA . MET A 1 90 ? 1.869 9.530 4.236 1.00 86.81 90 MET A CA 1
ATOM 661 C C . MET A 1 90 ? 2.478 8.877 5.479 1.00 86.81 90 MET A C 1
ATOM 663 O O . MET A 1 90 ? 2.153 9.243 6.607 1.00 86.81 90 MET A O 1
ATOM 667 N N . ASN A 1 91 ? 3.422 7.959 5.256 1.00 87.00 91 ASN A N 1
ATOM 668 C CA . ASN A 1 91 ? 4.226 7.326 6.308 1.00 87.00 91 ASN A CA 1
ATOM 669 C C . ASN A 1 91 ? 3.413 6.601 7.397 1.00 87.00 91 ASN A C 1
ATOM 671 O O . ASN A 1 91 ? 3.894 6.469 8.525 1.00 87.00 91 ASN A O 1
ATOM 675 N N . TYR A 1 92 ? 2.200 6.129 7.087 1.00 93.50 92 TYR A N 1
ATOM 676 C CA . TYR A 1 92 ? 1.439 5.341 8.050 1.00 93.50 92 TYR A CA 1
ATOM 677 C C . TYR A 1 92 ? 2.202 4.069 8.452 1.00 93.50 92 TYR A C 1
ATOM 679 O O . TYR A 1 92 ? 2.975 3.488 7.685 1.00 93.50 92 TYR A O 1
ATOM 687 N N . THR A 1 93 ? 1.937 3.598 9.664 1.00 94.19 93 THR A N 1
ATOM 688 C CA . THR A 1 93 ? 2.421 2.313 10.173 1.00 94.19 93 THR A CA 1
ATOM 689 C C . THR A 1 93 ? 1.244 1.446 10.596 1.00 94.19 93 THR A C 1
ATOM 691 O O . THR A 1 93 ? 0.200 1.961 10.992 1.00 94.19 93 THR A O 1
ATOM 694 N N . MET A 1 94 ? 1.398 0.128 10.483 1.00 94.50 94 MET A N 1
ATOM 695 C CA . MET A 1 94 ? 0.396 -0.856 10.892 1.00 94.50 94 MET A CA 1
ATOM 696 C C . MET A 1 94 ? 1.011 -1.803 11.916 1.00 94.50 94 MET A C 1
ATOM 698 O O . MET A 1 94 ? 2.084 -2.359 11.680 1.00 94.50 94 MET A O 1
ATOM 702 N N . GLU A 1 95 ? 0.321 -2.001 13.032 1.00 95.56 95 GLU A N 1
ATOM 703 C CA . GLU A 1 95 ? 0.657 -3.014 14.032 1.00 95.56 95 GLU A CA 1
ATOM 704 C C . GLU A 1 95 ? -0.537 -3.945 14.231 1.00 95.56 95 GLU A C 1
ATOM 706 O O . GLU A 1 95 ? -1.674 -3.486 14.286 1.00 95.56 95 GLU A O 1
ATOM 711 N N . GLU A 1 96 ? -0.299 -5.251 14.312 1.00 95.88 96 GLU A N 1
ATOM 712 C CA . GLU A 1 96 ? -1.362 -6.215 14.598 1.00 95.88 96 GLU A CA 1
ATOM 713 C C . GLU A 1 96 ? -1.931 -5.972 16.004 1.00 95.88 96 GLU A C 1
ATOM 715 O O . GLU A 1 96 ? -1.188 -5.832 16.982 1.00 95.88 96 GLU A O 1
ATOM 720 N N . ASP A 1 97 ? -3.257 -5.921 16.112 1.00 95.62 97 ASP A N 1
ATOM 721 C CA . ASP A 1 97 ? -3.949 -5.798 17.387 1.00 95.62 97 ASP A CA 1
ATOM 722 C C . ASP A 1 97 ? -3.977 -7.160 18.089 1.00 95.62 97 ASP A C 1
ATOM 724 O O . ASP A 1 97 ? -4.861 -7.985 17.864 1.00 95.62 97 ASP A O 1
ATOM 728 N N . GLY A 1 98 ? -3.019 -7.387 18.989 1.00 92.62 98 GLY A N 1
ATOM 729 C CA . GLY A 1 98 ? -2.935 -8.627 19.766 1.00 92.62 98 GLY A CA 1
ATOM 730 C C . GLY A 1 98 ? -4.100 -8.866 20.739 1.00 92.62 98 GLY A C 1
ATOM 731 O O . GLY A 1 98 ? -4.135 -9.911 21.389 1.00 92.62 98 GLY A O 1
ATOM 732 N N . THR A 1 99 ? -5.027 -7.914 20.884 1.00 93.25 99 THR A N 1
ATOM 733 C CA . THR A 1 99 ? -6.252 -8.079 21.682 1.00 93.25 99 THR A CA 1
ATOM 734 C C . THR A 1 99 ? -7.459 -8.492 20.846 1.00 93.25 99 THR A C 1
ATOM 736 O O . THR A 1 99 ? -8.463 -8.938 21.406 1.00 93.25 99 THR A O 1
ATOM 739 N N . PHE A 1 100 ? -7.359 -8.395 19.519 1.00 95.06 100 PHE A N 1
ATOM 740 C CA . PHE A 1 100 ? -8.409 -8.826 18.613 1.00 95.06 100 PHE A CA 1
ATOM 741 C C . PHE A 1 100 ? -8.571 -10.347 18.655 1.00 95.06 100 PHE A C 1
ATOM 743 O O . PHE A 1 100 ? -7.596 -11.098 18.639 1.00 95.06 100 PHE A O 1
ATOM 750 N N . VAL A 1 101 ? -9.821 -10.808 18.696 1.00 93.75 101 VAL A N 1
ATOM 751 C CA . VAL A 1 101 ? -10.160 -12.232 18.628 1.00 93.75 101 VAL A CA 1
ATOM 752 C C . VAL A 1 101 ? -10.655 -12.529 17.212 1.00 93.75 101 VAL A C 1
ATOM 754 O O . VAL A 1 101 ? -11.770 -12.120 16.879 1.00 93.75 101 VAL A O 1
ATOM 757 N N . PRO A 1 102 ? -9.867 -13.235 16.376 1.00 93.50 102 PRO A N 1
ATOM 758 C CA . PRO A 1 102 ? -10.275 -13.576 15.020 1.00 93.50 102 PRO A CA 1
ATOM 759 C C . PRO A 1 102 ? -11.593 -14.344 14.983 1.00 93.50 102 PRO A C 1
ATOM 761 O O . PRO A 1 102 ? -11.860 -15.209 15.823 1.00 93.50 102 PRO A O 1
ATOM 764 N N . THR A 1 103 ? -12.403 -14.051 13.972 1.00 93.50 103 THR A N 1
ATOM 765 C CA . THR A 1 103 ? -13.627 -14.794 13.669 1.00 93.50 103 THR A CA 1
ATOM 766 C C . THR A 1 103 ? -13.402 -15.704 12.462 1.00 93.50 103 THR A C 1
ATOM 768 O O . THR A 1 103 ? -12.323 -15.742 11.875 1.00 93.50 103 THR A O 1
ATOM 771 N N . ASN A 1 104 ? -14.439 -16.439 12.054 1.00 90.75 104 ASN A N 1
ATOM 772 C CA . ASN A 1 104 ? -14.377 -17.254 10.838 1.00 90.75 104 ASN A CA 1
ATOM 773 C C . ASN A 1 104 ? -14.283 -16.417 9.549 1.00 90.75 104 ASN A C 1
ATOM 775 O O . ASN A 1 104 ? -13.991 -16.985 8.504 1.00 90.75 104 ASN A O 1
ATOM 779 N N . VAL A 1 105 ? -14.564 -15.111 9.620 1.00 92.75 105 VAL A N 1
ATOM 780 C CA . VAL A 1 105 ? -14.633 -14.210 8.459 1.00 92.75 105 VAL A CA 1
ATOM 781 C C . VAL A 1 105 ? -13.599 -13.089 8.552 1.00 92.75 105 VAL A C 1
ATOM 783 O O . VAL A 1 105 ? -13.001 -12.722 7.547 1.00 92.75 105 VAL A O 1
ATOM 786 N N . VAL A 1 106 ? -13.366 -12.550 9.751 1.00 94.75 106 VAL A N 1
ATOM 787 C CA . VAL A 1 106 ? -12.418 -11.458 10.017 1.00 94.75 106 VAL A CA 1
ATOM 788 C C . VAL A 1 106 ? -11.193 -12.047 10.714 1.00 94.75 106 VAL A C 1
ATOM 790 O O . VAL A 1 106 ? -11.263 -12.428 11.883 1.00 94.75 106 VAL A O 1
ATOM 793 N N . PHE A 1 107 ? -10.078 -12.153 9.996 1.00 94.50 107 PHE A N 1
ATOM 794 C CA . PHE A 1 107 ? -8.894 -12.885 10.453 1.00 94.50 107 PHE A CA 1
ATOM 795 C C . PHE A 1 107 ? -7.917 -12.037 11.249 1.00 94.50 107 PHE A C 1
ATOM 797 O O . PHE A 1 107 ? -7.269 -12.554 12.155 1.00 94.50 107 PHE A O 1
ATOM 804 N N . SER A 1 108 ? -7.799 -10.752 10.928 1.00 95.19 108 SER A N 1
ATOM 805 C CA . SER A 1 108 ? -6.922 -9.850 11.669 1.00 95.19 108 SER A CA 1
ATOM 806 C C . SER A 1 108 ? -7.451 -8.423 11.683 1.00 95.19 108 SER A C 1
ATOM 808 O O . SER A 1 108 ? -8.157 -7.990 10.768 1.00 95.19 108 SER A O 1
ATOM 810 N N . LYS A 1 109 ? -7.063 -7.708 12.739 1.00 96.50 109 LYS A N 1
ATOM 811 C CA . LYS A 1 109 ? -7.224 -6.269 12.933 1.00 96.50 109 LYS A CA 1
ATOM 812 C C . LYS A 1 109 ? -5.832 -5.696 13.150 1.00 96.50 109 LYS A C 1
ATOM 814 O O . LYS A 1 109 ? -5.059 -6.232 13.938 1.00 96.50 109 LYS A O 1
ATOM 819 N N . HIS A 1 110 ? -5.517 -4.619 12.452 1.00 97.38 110 HIS A N 1
ATOM 820 C CA . HIS A 1 110 ? -4.301 -3.849 12.650 1.00 97.38 110 HIS A CA 1
ATOM 821 C C . HIS A 1 110 ? -4.673 -2.435 13.082 1.00 97.38 110 HIS A C 1
ATOM 823 O O . HIS A 1 110 ? -5.599 -1.834 12.534 1.00 97.38 110 HIS A O 1
ATOM 829 N N . ILE A 1 111 ? -3.943 -1.902 14.054 1.00 97.62 111 ILE A N 1
ATOM 830 C CA . ILE A 1 111 ? -4.023 -0.507 14.478 1.00 97.62 111 ILE A CA 1
ATOM 831 C C . ILE A 1 111 ? -3.133 0.300 13.537 1.00 97.62 111 ILE A C 1
ATOM 833 O O . ILE A 1 111 ? -1.952 -0.013 13.371 1.00 97.62 111 ILE A O 1
ATOM 837 N N . VAL A 1 112 ? -3.699 1.333 12.914 1.00 97.31 112 VAL A N 1
ATOM 838 C CA . VAL A 1 112 ? -2.978 2.179 11.961 1.00 97.31 112 VAL A CA 1
ATOM 839 C C . VAL A 1 112 ? -2.623 3.506 12.612 1.00 97.31 112 VAL A C 1
ATOM 841 O O . VAL A 1 112 ? -3.494 4.177 13.172 1.00 97.31 112 VAL A O 1
ATOM 844 N N . LYS A 1 113 ? -1.347 3.891 12.538 1.00 96.50 113 LYS A N 1
ATOM 845 C CA . LYS A 1 113 ? -0.828 5.135 13.118 1.00 96.50 113 LYS A CA 1
ATOM 846 C C . LYS A 1 113 ? -0.173 6.015 12.065 1.00 96.50 113 LYS A C 1
ATOM 848 O O . LYS A 1 113 ? 0.461 5.495 11.150 1.00 96.50 113 LYS A O 1
ATOM 853 N N . ASP A 1 114 ? -0.304 7.327 12.217 1.00 93.12 114 ASP A N 1
ATOM 854 C CA . ASP A 1 114 ? 0.387 8.312 11.382 1.00 93.12 114 ASP A CA 1
ATOM 855 C C . ASP A 1 114 ? 1.873 8.473 11.763 1.00 93.12 114 ASP A C 1
ATOM 857 O O . ASP A 1 114 ? 2.389 7.828 12.682 1.00 93.12 114 ASP A O 1
ATOM 861 N N . GLU A 1 115 ? 2.565 9.386 11.077 1.00 88.50 115 GLU A N 1
ATOM 862 C CA . GLU A 1 115 ? 3.965 9.739 11.354 1.00 88.50 115 GLU A CA 1
ATOM 863 C C . GLU A 1 115 ? 4.213 10.273 12.779 1.00 88.50 115 GLU A C 1
ATOM 865 O O . GLU A 1 115 ? 5.336 10.209 13.281 1.00 88.50 115 GLU A O 1
ATOM 870 N N . ASN A 1 116 ? 3.169 10.772 13.449 1.00 92.06 116 ASN A N 1
ATOM 871 C CA . ASN A 1 116 ? 3.213 11.279 14.819 1.00 92.06 116 ASN A CA 1
ATOM 872 C C . ASN A 1 116 ? 2.839 10.205 15.850 1.00 92.06 116 ASN A C 1
ATOM 874 O O . ASN A 1 116 ? 2.713 10.513 17.039 1.00 92.06 116 ASN A O 1
ATOM 878 N N . ASN A 1 117 ? 2.693 8.947 15.416 1.00 92.75 117 ASN A N 1
ATOM 879 C CA . ASN A 1 117 ? 2.300 7.808 16.238 1.00 92.75 117 ASN A CA 1
ATOM 880 C C . ASN A 1 117 ? 0.887 7.960 16.843 1.00 92.75 117 ASN A C 1
ATOM 882 O O . ASN A 1 117 ? 0.584 7.383 17.892 1.00 92.75 117 ASN A O 1
ATOM 886 N N . VAL A 1 118 ? 0.025 8.747 16.193 1.00 95.75 118 VAL A N 1
ATOM 887 C CA . VAL A 1 118 ? -1.388 8.919 16.542 1.00 95.75 118 VAL A CA 1
ATOM 888 C C . VAL A 1 118 ? -2.201 7.883 15.781 1.00 95.75 118 VAL A C 1
ATOM 890 O O . VAL A 1 118 ? -2.012 7.705 14.582 1.00 95.75 118 VAL A O 1
ATOM 893 N N . VAL A 1 119 ? -3.116 7.194 16.468 1.00 96.88 119 VAL A N 1
ATOM 894 C CA . VAL A 1 119 ? -4.018 6.240 15.810 1.00 96.88 119 VAL A CA 1
ATOM 895 C C . VAL A 1 119 ? -4.954 7.007 14.880 1.00 96.88 119 VAL A C 1
ATOM 897 O O . VAL A 1 119 ? -5.659 7.909 15.326 1.00 96.88 119 VAL A O 1
ATOM 900 N N . VAL A 1 120 ? -4.962 6.636 13.602 1.00 96.19 120 VAL A N 1
ATOM 901 C CA . VAL A 1 120 ? -5.786 7.264 12.554 1.00 96.19 120 VAL A CA 1
ATOM 902 C C . VAL A 1 120 ? -6.875 6.340 12.020 1.00 96.19 120 VAL A C 1
ATOM 904 O O . VAL A 1 120 ? -7.811 6.800 11.369 1.00 96.19 120 VAL A O 1
ATOM 907 N N . GLY A 1 121 ? -6.791 5.046 12.322 1.00 96.75 121 GLY A N 1
ATOM 908 C CA . GLY A 1 121 ? -7.774 4.076 11.877 1.00 96.75 121 GLY A CA 1
ATOM 909 C C . GLY A 1 121 ? -7.366 2.640 12.156 1.00 96.75 121 GLY A C 1
ATOM 910 O O . GLY A 1 121 ? -6.448 2.360 12.932 1.00 96.75 121 GLY A O 1
ATOM 911 N N . TYR A 1 122 ? -8.063 1.736 11.484 1.00 97.50 122 TYR A N 1
ATOM 912 C CA . TYR A 1 122 ? -7.904 0.299 11.612 1.00 97.50 122 TYR A CA 1
ATOM 913 C C . TYR A 1 122 ? -7.881 -0.351 10.232 1.00 97.50 122 TYR A C 1
ATOM 915 O O . TYR A 1 122 ? -8.551 0.103 9.305 1.00 97.50 122 TYR A O 1
ATOM 923 N N . PHE A 1 123 ? -7.122 -1.431 10.101 1.00 97.75 123 PHE A N 1
ATOM 924 C CA . PHE A 1 123 ? -7.044 -2.219 8.879 1.00 97.75 123 PHE A CA 1
ATOM 925 C C . PHE A 1 123 ? -7.431 -3.664 9.164 1.00 97.75 123 PHE A C 1
ATOM 927 O O . PHE A 1 123 ? -6.897 -4.286 10.083 1.00 97.75 123 PHE A O 1
ATOM 934 N N . TYR A 1 124 ? -8.356 -4.196 8.374 1.00 97.38 124 TYR A N 1
ATOM 935 C CA . TYR A 1 124 ? -8.910 -5.529 8.563 1.00 97.38 124 TYR A CA 1
ATOM 936 C C . TYR A 1 124 ? -8.615 -6.420 7.369 1.00 97.38 124 TYR A C 1
ATOM 938 O O . TYR A 1 124 ? -8.730 -5.991 6.221 1.00 97.38 124 TYR A O 1
ATOM 946 N N . HIS A 1 125 ? -8.287 -7.679 7.652 1.00 96.62 125 HIS A N 1
ATOM 947 C CA . HIS A 1 125 ? -8.213 -8.742 6.653 1.00 96.62 125 HIS A CA 1
ATOM 948 C C . HIS A 1 125 ? -9.367 -9.708 6.850 1.00 96.62 125 HIS A C 1
ATOM 950 O O . HIS A 1 125 ? -9.565 -10.249 7.941 1.00 96.62 125 HIS A O 1
ATOM 956 N N . MET A 1 126 ? -10.114 -9.929 5.778 1.00 95.75 126 MET A N 1
ATOM 957 C CA . MET A 1 126 ? -11.305 -10.758 5.774 1.00 95.75 126 MET A CA 1
ATOM 958 C C . MET A 1 126 ? -11.271 -11.748 4.627 1.00 95.75 126 MET A C 1
ATOM 960 O O . MET A 1 126 ? -10.694 -11.482 3.568 1.00 95.75 126 MET A O 1
ATOM 964 N N . SER A 1 127 ? -11.911 -12.893 4.830 1.00 93.62 127 SER A N 1
ATOM 965 C CA . SER A 1 127 ? -12.055 -13.877 3.777 1.00 93.62 127 SER A CA 1
ATOM 966 C C . SER A 1 127 ? -13.304 -14.723 3.934 1.00 93.62 127 SER A C 1
ATOM 968 O O . SER A 1 127 ? -13.695 -15.079 5.043 1.00 93.62 127 SER A O 1
ATOM 970 N N . GLU A 1 128 ? -13.899 -15.080 2.802 1.00 90.56 128 GLU A N 1
ATOM 971 C CA . GLU A 1 128 ? -15.021 -16.004 2.750 1.00 90.56 128 GLU A CA 1
ATOM 972 C C . GLU A 1 128 ? -14.948 -16.853 1.477 1.00 90.56 128 GLU A C 1
ATOM 974 O O . GLU A 1 128 ? -14.472 -16.407 0.427 1.00 90.56 128 GLU A O 1
ATOM 979 N N . GLU A 1 129 ? -15.414 -18.095 1.572 1.00 89.19 129 GLU A N 1
ATOM 980 C CA . GLU A 1 129 ? -15.535 -19.005 0.437 1.00 89.19 129 GLU A CA 1
ATOM 981 C C . GLU A 1 129 ? -16.977 -19.059 -0.053 1.00 89.19 129 GLU A C 1
ATOM 983 O O . GLU A 1 129 ? -17.918 -19.125 0.736 1.00 89.19 129 GLU A O 1
ATOM 988 N N . GLY A 1 130 ? -17.169 -19.127 -1.368 1.00 82.75 130 GLY A N 1
ATOM 989 C CA . GLY A 1 130 ? -18.495 -19.399 -1.897 1.00 82.75 130 GLY A CA 1
ATOM 990 C C . GLY A 1 130 ? -18.514 -19.951 -3.309 1.00 82.75 130 GLY A C 1
ATOM 991 O O . GLY A 1 130 ? -17.507 -20.050 -4.011 1.00 82.75 130 GLY A O 1
ATOM 992 N N . VAL A 1 131 ? -19.711 -20.370 -3.713 1.00 78.12 131 VAL A N 1
ATOM 993 C CA . VAL A 1 131 ? -19.961 -20.936 -5.038 1.00 78.12 131 VAL A CA 1
ATOM 994 C C . VAL A 1 131 ? -20.115 -19.795 -6.040 1.00 78.12 131 VAL A C 1
ATOM 996 O O . VAL A 1 131 ? -20.989 -18.952 -5.866 1.00 78.12 131 VAL A O 1
ATOM 999 N N . TYR A 1 132 ? -19.320 -19.756 -7.112 1.00 71.50 132 TYR A N 1
ATOM 1000 C CA . TYR A 1 132 ? -19.296 -18.598 -8.028 1.00 71.50 132 TYR A CA 1
ATOM 1001 C C . TYR A 1 132 ? -19.913 -18.823 -9.405 1.00 71.50 132 TYR A C 1
ATOM 1003 O O . TYR A 1 132 ? -20.257 -17.861 -10.085 1.00 71.50 132 TYR A O 1
ATOM 1011 N N . ASN A 1 133 ? -20.102 -20.075 -9.804 1.00 64.31 133 ASN A N 1
ATOM 1012 C CA . ASN A 1 133 ? -20.892 -20.458 -10.966 1.00 64.31 133 ASN A CA 1
ATOM 1013 C C . ASN A 1 133 ? -21.826 -21.563 -10.489 1.00 64.31 133 ASN A C 1
ATOM 1015 O O . ASN A 1 133 ? -21.336 -22.482 -9.848 1.00 64.31 133 ASN A O 1
ATOM 1019 N N . GLY A 1 134 ? -23.131 -21.484 -10.777 1.00 56.50 134 GLY A N 1
ATOM 1020 C CA . GLY A 1 134 ? -24.188 -22.379 -10.257 1.00 56.50 134 GLY A CA 1
ATOM 1021 C C . GLY A 1 134 ? -24.069 -23.878 -10.589 1.00 56.50 134 GLY A C 1
ATOM 1022 O O . GLY A 1 134 ? -25.061 -24.595 -10.527 1.00 56.50 134 GLY A O 1
ATOM 1023 N N . TYR A 1 135 ? -22.880 -24.343 -10.960 1.00 57.78 135 TYR A N 1
ATOM 1024 C CA . TYR A 1 135 ? -22.475 -25.735 -10.975 1.00 57.78 135 TYR A CA 1
ATOM 1025 C C . TYR A 1 135 ? -21.957 -26.125 -9.588 1.00 57.78 135 TYR A C 1
ATOM 1027 O O . TYR A 1 135 ? -21.116 -25.435 -9.003 1.00 57.78 135 TYR A O 1
ATOM 1035 N N . GLU A 1 136 ? -22.424 -27.263 -9.080 1.00 54.53 136 GLU A N 1
ATOM 1036 C CA . GLU A 1 136 ? -21.814 -27.899 -7.916 1.00 54.53 136 GLU A CA 1
ATOM 1037 C C . GLU A 1 136 ? -20.300 -28.041 -8.175 1.00 54.53 136 GLU A C 1
ATOM 1039 O O . GLU A 1 136 ? -19.892 -28.533 -9.226 1.00 54.53 136 GLU A O 1
ATOM 1044 N N . HIS A 1 137 ? -19.481 -27.559 -7.229 1.00 61.44 137 HIS A N 1
ATOM 1045 C CA . HIS A 1 137 ? -18.005 -27.641 -7.183 1.00 61.44 137 HIS A CA 1
ATOM 1046 C C . HIS A 1 137 ? -17.188 -26.453 -7.723 1.00 61.44 137 HIS A C 1
ATOM 1048 O O . HIS A 1 137 ? -15.961 -26.508 -7.669 1.00 61.44 137 HIS A O 1
ATOM 1054 N N . SER A 1 138 ? -17.799 -25.348 -8.165 1.00 74.75 138 SER A N 1
ATOM 1055 C CA . SER A 1 138 ? -17.046 -24.100 -8.414 1.00 74.75 138 SER A CA 1
ATOM 1056 C C . SER A 1 138 ? -16.973 -23.243 -7.146 1.00 74.75 138 SER A C 1
ATOM 1058 O O . SER A 1 138 ? -17.674 -22.237 -7.048 1.00 74.75 138 SER A O 1
ATOM 1060 N N . ILE A 1 139 ? -16.172 -23.677 -6.168 1.00 80.50 139 ILE A N 1
ATOM 1061 C CA . ILE A 1 139 ? -15.905 -22.945 -4.917 1.00 80.50 139 ILE A CA 1
ATOM 1062 C C . ILE A 1 139 ? -14.655 -22.088 -5.111 1.00 80.50 139 ILE A C 1
ATOM 1064 O O . ILE A 1 139 ? -13.667 -22.557 -5.678 1.00 80.50 139 ILE A O 1
ATOM 1068 N N . GLY A 1 140 ? -14.702 -20.838 -4.664 1.00 84.69 140 GLY A N 1
ATOM 1069 C CA . GLY A 1 140 ? -13.536 -19.969 -4.615 1.00 84.69 140 GLY A CA 1
ATOM 1070 C C . GLY A 1 140 ? -13.556 -19.092 -3.372 1.00 84.69 140 GLY A C 1
ATOM 1071 O O . GLY A 1 140 ? -14.617 -18.750 -2.855 1.00 84.69 140 GLY A O 1
ATOM 1072 N N . THR A 1 141 ? -12.364 -18.746 -2.907 1.00 89.38 141 THR A N 1
ATOM 1073 C CA . THR A 1 141 ? -12.147 -17.863 -1.763 1.00 89.38 141 THR A CA 1
ATOM 1074 C C . THR A 1 141 ? -12.012 -16.424 -2.242 1.00 89.38 141 THR A C 1
ATOM 1076 O O . THR A 1 141 ? -11.367 -16.162 -3.258 1.00 89.38 141 THR A O 1
ATOM 1079 N N . ILE A 1 142 ? -12.608 -15.480 -1.527 1.00 90.31 142 ILE A N 1
ATOM 1080 C CA . ILE A 1 142 ? -12.391 -14.051 -1.738 1.00 90.31 142 ILE A CA 1
ATOM 1081 C C . ILE A 1 142 ? -11.657 -13.512 -0.521 1.00 90.31 142 ILE A C 1
ATOM 1083 O O . ILE A 1 142 ? -12.005 -13.849 0.607 1.00 90.31 142 ILE A O 1
ATOM 1087 N N . HIS A 1 143 ? -10.660 -12.668 -0.762 1.00 94.00 143 HIS A N 1
ATOM 1088 C CA . HIS A 1 143 ? -9.991 -11.890 0.270 1.00 94.00 143 HIS A CA 1
ATOM 1089 C C . HIS A 1 143 ? -10.376 -10.422 0.124 1.00 94.00 143 HIS A C 1
ATOM 1091 O O . HIS A 1 143 ? -10.415 -9.898 -0.992 1.00 94.00 143 HIS A O 1
ATOM 1097 N N . LEU A 1 144 ? -10.677 -9.785 1.249 1.00 95.00 144 LEU A N 1
ATOM 1098 C CA . LEU A 1 144 ? -11.021 -8.375 1.329 1.00 95.00 144 LEU A CA 1
ATOM 1099 C C . LEU A 1 144 ? -10.130 -7.704 2.370 1.00 95.00 144 LEU A C 1
ATOM 1101 O O . LEU A 1 144 ? -9.998 -8.199 3.491 1.00 95.00 144 LEU A O 1
ATOM 1105 N N . TYR A 1 145 ? -9.546 -6.572 1.996 1.00 97.12 145 TYR A N 1
ATOM 1106 C CA . TYR A 1 145 ? -8.763 -5.735 2.895 1.00 97.12 145 TYR A CA 1
ATOM 1107 C C . TYR A 1 145 ? -9.487 -4.408 3.070 1.00 97.12 145 TYR A C 1
ATOM 1109 O O . TYR A 1 145 ? -9.753 -3.718 2.088 1.00 97.12 145 TYR A O 1
ATOM 1117 N N . VAL A 1 146 ? -9.849 -4.066 4.302 1.00 97.25 146 VAL A N 1
ATOM 1118 C CA . VAL A 1 146 ? -10.710 -2.911 4.583 1.00 97.25 146 VAL A CA 1
ATOM 1119 C C . VAL A 1 146 ? -9.984 -1.941 5.497 1.00 97.25 146 VAL A C 1
ATOM 1121 O O . VAL A 1 146 ? -9.581 -2.307 6.600 1.00 97.25 146 VAL A O 1
ATOM 1124 N N . GLY A 1 147 ? -9.839 -0.698 5.044 1.00 97.62 147 GLY A N 1
ATOM 1125 C CA . GLY A 1 147 ? -9.381 0.410 5.870 1.00 97.62 147 GLY A CA 1
ATOM 1126 C C . GLY A 1 147 ? -10.562 1.181 6.444 1.00 97.62 147 GLY A C 1
ATOM 1127 O O . GLY A 1 147 ? -11.401 1.676 5.691 1.00 97.62 147 GLY A O 1
ATOM 1128 N N . LEU A 1 148 ? -10.613 1.302 7.767 1.00 97.56 148 LEU A N 1
ATOM 1129 C CA . LEU A 1 148 ? -11.624 2.065 8.493 1.00 97.56 148 LEU A CA 1
ATOM 1130 C C . LEU A 1 148 ? -10.983 3.235 9.241 1.00 97.56 148 LEU A C 1
ATOM 1132 O O . LEU A 1 148 ? -9.899 3.101 9.809 1.00 97.56 148 LEU A O 1
ATOM 1136 N N . GLY A 1 149 ? -11.678 4.366 9.280 1.00 96.69 149 GLY A N 1
ATOM 1137 C CA . GLY A 1 149 ? -11.388 5.462 10.195 1.00 96.69 149 GLY A CA 1
ATOM 1138 C C . GLY A 1 149 ? -11.779 5.109 11.630 1.00 96.69 149 GLY A C 1
ATOM 1139 O O . GLY A 1 149 ? -12.451 4.109 11.889 1.00 96.69 149 GLY A O 1
ATOM 1140 N N . LEU A 1 150 ? -11.378 5.960 12.575 1.00 95.44 150 LEU A N 1
ATOM 1141 C CA . LEU A 1 150 ? -11.707 5.800 13.999 1.00 95.44 150 LEU A CA 1
ATOM 1142 C C . LEU A 1 150 ? -13.215 5.768 14.286 1.00 95.44 150 LEU A C 1
ATOM 1144 O O . LEU A 1 150 ? -13.633 5.242 15.310 1.00 95.44 150 LEU A O 1
ATOM 1148 N N . ASP A 1 151 ? -14.014 6.368 13.410 1.00 94.19 151 ASP A N 1
ATOM 1149 C CA . ASP A 1 151 ? -15.467 6.472 13.519 1.00 94.19 151 ASP A CA 1
ATOM 1150 C C . ASP A 1 151 ? -16.215 5.375 12.746 1.00 94.19 151 ASP A C 1
ATOM 1152 O O . ASP A 1 151 ? -17.442 5.398 12.703 1.00 94.19 151 ASP A O 1
ATOM 1156 N N . GLY A 1 152 ? -15.501 4.448 12.100 1.00 94.12 152 GLY A N 1
ATOM 1157 C CA . GLY A 1 152 ? -16.092 3.391 11.275 1.00 94.12 152 GLY A CA 1
ATOM 1158 C C . GLY A 1 152 ? -16.352 3.801 9.833 1.00 94.12 152 GLY A C 1
ATOM 1159 O O . GLY A 1 152 ? -16.914 3.020 9.065 1.00 94.12 152 GLY A O 1
ATOM 1160 N N . THR A 1 153 ? -15.938 5.003 9.426 1.00 96.25 153 THR A N 1
ATOM 1161 C CA . THR A 1 153 ? -15.976 5.409 8.021 1.00 96.25 153 THR A CA 1
ATOM 1162 C C . THR A 1 153 ? -15.022 4.546 7.199 1.00 96.25 153 THR A C 1
ATOM 1164 O O . THR A 1 153 ? -13.843 4.420 7.520 1.00 96.25 153 THR A O 1
ATOM 1167 N N . ILE A 1 154 ? -15.512 3.974 6.104 1.00 96.44 154 ILE A N 1
ATOM 1168 C CA . ILE A 1 154 ? -14.717 3.186 5.164 1.00 96.44 154 ILE A CA 1
ATOM 1169 C C . ILE A 1 154 ? -13.803 4.133 4.383 1.00 96.44 154 ILE A C 1
ATOM 1171 O O . ILE A 1 154 ? -14.272 4.918 3.560 1.00 96.44 154 ILE A O 1
ATOM 1175 N N . LEU A 1 155 ? -12.497 4.045 4.622 1.00 96.88 155 LEU A N 1
ATOM 1176 C CA . LEU A 1 155 ? -11.471 4.819 3.915 1.00 96.88 155 LEU A CA 1
ATOM 1177 C C . LEU A 1 155 ? -11.115 4.172 2.574 1.00 96.88 155 LEU A C 1
ATOM 1179 O O . LEU A 1 155 ? -10.828 4.861 1.598 1.00 96.88 155 LEU A O 1
ATOM 1183 N N . GLY A 1 156 ? -11.180 2.843 2.515 1.00 96.38 156 GLY A N 1
ATOM 1184 C CA . GLY A 1 156 ? -10.879 2.077 1.318 1.00 96.38 156 GLY A CA 1
ATOM 1185 C C . GLY A 1 156 ? -11.169 0.594 1.492 1.00 96.38 156 GLY A C 1
ATOM 1186 O O . GLY A 1 156 ? -11.212 0.076 2.610 1.00 96.38 156 GLY A O 1
ATOM 1187 N N . ILE A 1 157 ? -11.393 -0.082 0.369 1.00 96.00 157 ILE A N 1
ATOM 1188 C CA . ILE A 1 157 ? -11.566 -1.529 0.307 1.00 96.00 157 ILE A CA 1
ATOM 1189 C C . ILE A 1 157 ? -10.739 -2.038 -0.870 1.00 96.00 157 ILE A C 1
ATOM 1191 O O . ILE A 1 157 ? -10.981 -1.634 -2.007 1.00 96.00 157 ILE A O 1
ATOM 1195 N N . ASP A 1 158 ? -9.796 -2.934 -0.605 1.00 95.19 158 ASP A N 1
ATOM 1196 C CA . ASP A 1 158 ? -9.022 -3.612 -1.638 1.00 95.19 158 ASP A CA 1
ATOM 1197 C C . ASP A 1 158 ? -9.507 -5.052 -1.834 1.00 95.19 158 ASP A C 1
ATOM 1199 O O . ASP A 1 158 ? -9.794 -5.792 -0.888 1.00 95.19 158 ASP A O 1
ATOM 1203 N N . LEU A 1 159 ? -9.605 -5.423 -3.108 1.00 92.75 159 LEU A N 1
ATOM 1204 C CA . LEU A 1 159 ? -10.035 -6.726 -3.597 1.00 92.75 159 LEU A CA 1
ATOM 1205 C C . LEU A 1 159 ? -8.948 -7.260 -4.543 1.00 92.75 159 LEU A C 1
ATOM 1207 O O . LEU A 1 159 ? -9.107 -7.190 -5.774 1.00 92.75 159 LEU A O 1
ATOM 1211 N N . PRO A 1 160 ? -7.831 -7.776 -4.000 1.00 90.56 160 PRO A N 1
ATOM 1212 C CA . PRO A 1 160 ? -6.655 -8.087 -4.792 1.00 90.56 160 PRO A CA 1
ATOM 1213 C C . PRO A 1 160 ? -6.961 -9.158 -5.829 1.00 90.56 160 PRO A C 1
ATOM 1215 O O . PRO A 1 160 ? -7.419 -10.265 -5.539 1.00 90.56 160 PRO A O 1
ATOM 1218 N N . LYS A 1 161 ? -6.682 -8.824 -7.090 1.00 87.25 161 LYS A N 1
ATOM 1219 C CA . LYS A 1 161 ? -6.986 -9.692 -8.231 1.00 87.25 161 LYS A CA 1
ATOM 1220 C C . LYS A 1 161 ? -6.287 -11.049 -8.138 1.00 87.25 161 LYS A C 1
ATOM 1222 O O . LYS A 1 161 ? -6.833 -12.053 -8.600 1.00 87.25 161 LYS A O 1
ATOM 1227 N N . ASP A 1 162 ? -5.093 -11.096 -7.558 1.00 87.94 162 ASP A N 1
ATOM 1228 C CA . ASP A 1 162 ? -4.309 -12.326 -7.435 1.00 87.94 162 ASP A CA 1
ATOM 1229 C C . ASP A 1 162 ? -4.896 -13.289 -6.396 1.00 87.94 162 ASP A C 1
ATOM 1231 O O . ASP A 1 162 ? -4.888 -14.500 -6.625 1.00 87.94 162 ASP A O 1
ATOM 1235 N N . GLU A 1 163 ? -5.563 -12.758 -5.374 1.00 86.38 163 GLU A N 1
ATOM 1236 C CA . GLU A 1 163 ? -6.241 -13.506 -4.308 1.00 86.38 163 GLU A CA 1
ATOM 1237 C C . GLU A 1 163 ? -7.741 -13.729 -4.587 1.00 86.38 163 GLU A C 1
ATOM 1239 O O . GLU A 1 163 ? -8.441 -14.392 -3.829 1.00 86.38 163 GLU A O 1
ATOM 1244 N N . PHE A 1 164 ? -8.265 -13.220 -5.705 1.00 86.00 164 PHE A N 1
ATOM 1245 C CA . PHE A 1 164 ? -9.673 -13.375 -6.064 1.00 86.00 164 PHE A CA 1
ATOM 1246 C C . PHE A 1 164 ? -9.971 -14.767 -6.648 1.00 86.00 164 PHE A C 1
ATOM 1248 O O . PHE A 1 164 ? -9.817 -14.994 -7.848 1.00 86.00 164 PHE A O 1
ATOM 1255 N N . GLY A 1 165 ? -10.430 -15.710 -5.826 1.00 83.94 165 GLY A N 1
ATOM 1256 C CA . GLY A 1 165 ? -10.712 -17.100 -6.215 1.00 83.94 165 GLY A CA 1
ATOM 1257 C C . GLY A 1 165 ? -11.906 -17.300 -7.160 1.00 83.94 165 GLY A C 1
ATOM 1258 O O . GLY A 1 165 ? -12.143 -18.411 -7.626 1.00 83.94 165 GLY A O 1
ATOM 1259 N N . HIS A 1 166 ? -12.654 -16.238 -7.468 1.00 84.69 166 HIS A N 1
ATOM 1260 C CA . HIS A 1 166 ? -13.736 -16.233 -8.458 1.00 84.69 166 HIS A CA 1
ATOM 1261 C C . HIS A 1 166 ? -13.221 -15.819 -9.858 1.00 84.69 166 HIS A C 1
ATOM 1263 O O . HIS A 1 166 ? -12.037 -15.577 -10.085 1.00 84.69 166 HIS A O 1
ATOM 1269 N N . THR A 1 167 ? -14.113 -15.711 -10.848 1.00 81.25 167 THR A N 1
ATOM 1270 C CA . THR A 1 167 ? -13.762 -15.325 -12.228 1.00 81.25 167 THR A CA 1
ATOM 1271 C C . THR A 1 167 ? -13.088 -13.939 -12.315 1.00 81.25 167 THR A C 1
ATOM 1273 O O . THR A 1 167 ? -13.752 -12.905 -12.250 1.00 81.25 167 THR A O 1
ATOM 1276 N N . LYS A 1 168 ? -11.774 -13.909 -12.583 1.00 80.19 168 LYS A N 1
ATOM 1277 C CA . LYS A 1 168 ? -10.906 -12.703 -12.600 1.00 80.19 168 LYS A CA 1
ATOM 1278 C C . LYS A 1 168 ? -11.010 -11.795 -13.840 1.00 80.19 168 LYS A C 1
ATOM 1280 O O . LYS A 1 168 ? -10.161 -10.927 -14.052 1.00 80.19 168 LYS A O 1
ATOM 1285 N N . THR A 1 169 ? -11.994 -12.000 -14.718 1.00 76.56 169 THR A N 1
ATOM 1286 C CA . THR A 1 169 ? -12.125 -11.165 -15.931 1.00 76.56 169 THR A CA 1
ATOM 1287 C C . THR A 1 169 ? -12.520 -9.731 -15.573 1.00 76.56 169 THR A C 1
ATOM 1289 O O . THR A 1 169 ? -13.212 -9.509 -14.577 1.00 76.56 169 THR A O 1
ATOM 1292 N N . SER A 1 170 ? -12.157 -8.761 -16.418 1.00 71.25 170 SER A N 1
ATOM 1293 C CA . SER A 1 170 ? -12.489 -7.343 -16.207 1.00 71.25 170 SER A CA 1
ATOM 1294 C C . SER A 1 170 ? -13.991 -7.092 -16.032 1.00 71.25 170 SER A C 1
ATOM 1296 O O . SER A 1 170 ? -14.378 -6.183 -15.309 1.00 71.25 170 SER A O 1
ATOM 1298 N N . GLN A 1 171 ? -14.848 -7.916 -16.643 1.00 76.75 171 GLN A N 1
ATOM 1299 C CA . GLN A 1 171 ? -16.299 -7.791 -16.518 1.00 76.75 171 GLN A CA 1
ATOM 1300 C C . GLN A 1 171 ? -16.835 -8.257 -15.157 1.00 76.75 171 GLN A C 1
ATOM 1302 O O . GLN A 1 171 ? -17.805 -7.682 -14.672 1.00 76.75 171 GLN A O 1
ATOM 1307 N N . PHE A 1 172 ? -16.252 -9.297 -14.554 1.00 78.44 172 PHE A N 1
ATOM 1308 C CA . PHE A 1 172 ? -16.740 -9.857 -13.289 1.00 78.44 172 PHE A CA 1
ATOM 1309 C C . PHE A 1 172 ? -16.000 -9.262 -12.091 1.00 78.44 172 PHE A C 1
ATOM 1311 O O . PHE A 1 172 ? -16.633 -8.668 -11.221 1.00 78.44 172 PHE A O 1
ATOM 1318 N N . TRP A 1 173 ? -14.669 -9.333 -12.070 1.00 83.62 173 TRP A N 1
ATOM 1319 C CA . TRP A 1 173 ? -13.866 -8.730 -11.005 1.00 83.62 173 TRP A CA 1
ATOM 1320 C C . TRP A 1 173 ? -13.996 -7.201 -11.004 1.00 83.62 173 TRP A C 1
ATOM 1322 O O . TRP A 1 173 ? -14.305 -6.619 -9.971 1.00 83.62 173 TRP A O 1
ATOM 1332 N N . GLY A 1 174 ? -13.907 -6.548 -12.170 1.00 83.38 174 GLY A N 1
ATOM 1333 C CA . GLY A 1 174 ? -13.991 -5.082 -12.261 1.00 83.38 174 GLY A CA 1
ATOM 1334 C C . GLY A 1 174 ? -15.325 -4.495 -11.780 1.00 83.38 174 GLY A C 1
ATOM 1335 O O . GLY A 1 174 ? -15.348 -3.408 -11.206 1.00 83.38 174 GLY A O 1
ATOM 1336 N N . LYS A 1 175 ? -16.438 -5.230 -11.934 1.00 86.31 175 LYS A N 1
ATOM 1337 C CA . LYS A 1 175 ? -17.735 -4.843 -11.348 1.00 86.31 175 LYS A CA 1
ATOM 1338 C C . LYS A 1 175 ? -17.727 -4.899 -9.822 1.00 86.31 175 LYS A C 1
ATOM 1340 O O . LYS A 1 175 ? -18.303 -4.017 -9.198 1.00 86.31 175 LYS A O 1
ATOM 1345 N N . ASN A 1 176 ? -17.079 -5.906 -9.236 1.00 87.19 176 ASN A N 1
ATOM 1346 C CA . ASN A 1 176 ? -16.957 -6.020 -7.783 1.00 87.19 176 ASN A CA 1
ATOM 1347 C C . ASN A 1 176 ? -16.013 -4.949 -7.222 1.00 87.19 176 ASN A C 1
ATOM 1349 O O . ASN A 1 176 ? -16.349 -4.337 -6.219 1.00 87.19 176 ASN A O 1
ATOM 1353 N N . VAL A 1 177 ? -14.920 -4.626 -7.925 1.00 89.19 177 VAL A N 1
ATOM 1354 C CA . VAL A 1 177 ? -14.050 -3.482 -7.586 1.00 89.19 177 VAL A CA 1
ATOM 1355 C C . VAL A 1 177 ? -14.825 -2.162 -7.623 1.00 89.19 177 VAL A C 1
ATOM 1357 O O . VAL A 1 177 ? -14.765 -1.371 -6.692 1.00 89.19 177 VAL A O 1
ATOM 1360 N N . THR A 1 178 ? -15.612 -1.934 -8.680 1.00 88.81 178 THR A N 1
ATOM 1361 C CA . THR A 1 178 ? -16.456 -0.729 -8.783 1.00 88.81 178 THR A CA 1
ATOM 1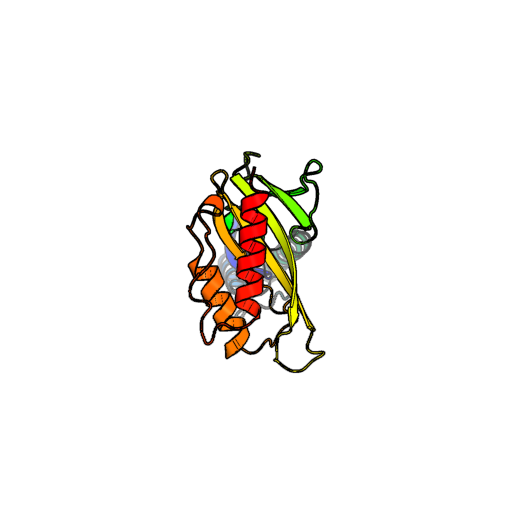362 C C . THR A 1 178 ? -17.475 -0.669 -7.645 1.00 88.81 178 THR A C 1
ATOM 1364 O O . THR A 1 178 ? -17.741 0.405 -7.114 1.00 88.81 178 THR A O 1
ATOM 1367 N N . TYR A 1 179 ? -18.031 -1.819 -7.262 1.00 89.69 179 TYR A N 1
ATOM 1368 C CA . TYR A 1 179 ? -18.962 -1.909 -6.150 1.00 89.69 179 TYR A CA 1
ATOM 1369 C C . TYR A 1 179 ? -18.302 -1.555 -4.812 1.00 89.69 179 TYR A C 1
ATOM 1371 O O . TYR A 1 179 ? -18.787 -0.647 -4.146 1.00 89.69 179 TYR A O 1
ATOM 1379 N N . VAL A 1 180 ? -17.185 -2.185 -4.440 1.00 91.44 180 VAL A N 1
ATOM 1380 C CA . VAL A 1 180 ? -16.523 -1.882 -3.157 1.00 91.44 180 VAL A CA 1
ATOM 1381 C C . VAL A 1 180 ? -16.029 -0.435 -3.096 1.00 91.44 180 VAL A C 1
ATOM 1383 O O . VAL A 1 180 ? -16.210 0.227 -2.080 1.00 91.44 180 VAL A O 1
ATOM 1386 N N . ASN A 1 181 ? -15.546 0.117 -4.214 1.00 91.62 181 ASN A N 1
ATOM 1387 C CA . ASN A 1 181 ? -15.158 1.528 -4.292 1.00 91.62 181 ASN A CA 1
ATOM 1388 C C . ASN A 1 181 ? -16.343 2.484 -4.089 1.00 91.62 181 ASN A C 1
ATOM 1390 O O . ASN A 1 181 ? -16.150 3.598 -3.614 1.00 91.62 181 ASN A O 1
ATOM 1394 N N . SER A 1 182 ? -17.571 2.069 -4.422 1.00 91.75 182 SER A N 1
ATOM 1395 C CA . SER A 1 182 ? -18.769 2.886 -4.179 1.00 91.75 182 SER A CA 1
ATOM 1396 C C . SER A 1 182 ? -19.164 2.977 -2.702 1.00 91.75 182 SER A C 1
ATOM 1398 O O . SER A 1 182 ? -19.969 3.833 -2.349 1.00 91.75 182 SER A O 1
ATOM 1400 N N . LEU A 1 183 ? -18.603 2.112 -1.848 1.00 92.19 183 LEU A N 1
ATOM 1401 C CA . LEU A 1 183 ? -18.858 2.097 -0.407 1.00 92.19 183 LEU A CA 1
ATOM 1402 C C . LEU A 1 183 ? -17.916 3.026 0.369 1.00 92.19 183 LEU A C 1
ATOM 1404 O O . LEU A 1 183 ? -18.197 3.341 1.524 1.00 92.19 183 LEU A O 1
ATOM 1408 N N . VAL A 1 184 ? -16.824 3.487 -0.250 1.00 94.06 184 VAL A N 1
ATOM 1409 C CA . VAL A 1 184 ? -15.865 4.410 0.373 1.00 94.06 184 VAL A CA 1
ATOM 1410 C C . VAL A 1 184 ? -16.576 5.693 0.816 1.00 94.06 184 VAL A C 1
ATOM 1412 O O . VAL A 1 184 ? -17.357 6.281 0.069 1.00 94.06 184 VAL A O 1
ATOM 1415 N N . GLY A 1 185 ? -16.320 6.109 2.056 1.00 93.44 185 GLY A N 1
ATOM 1416 C CA . GLY A 1 185 ? -16.990 7.220 2.732 1.00 93.44 185 GLY A CA 1
ATOM 1417 C C . GLY A 1 185 ? -18.285 6.843 3.459 1.00 93.44 185 GLY A C 1
ATOM 1418 O O . GLY A 1 185 ? -18.824 7.670 4.190 1.00 93.44 185 GLY A O 1
ATOM 1419 N N . SER A 1 186 ? -18.788 5.616 3.293 1.00 93.44 186 SER A N 1
ATOM 1420 C CA . SER A 1 186 ? -19.911 5.103 4.090 1.00 93.44 186 SER A CA 1
ATOM 1421 C C . SER A 1 186 ? -19.423 4.618 5.452 1.00 93.44 186 SER A C 1
ATOM 1423 O O . SER A 1 186 ? -18.252 4.287 5.612 1.00 93.44 186 SER A O 1
ATOM 1425 N N . ASN A 1 187 ? -20.321 4.542 6.431 1.00 93.81 187 ASN A N 1
ATOM 1426 C CA . ASN A 1 187 ? -19.995 4.041 7.762 1.00 93.81 187 ASN A CA 1
ATOM 1427 C C . ASN A 1 187 ? -20.343 2.549 7.892 1.00 93.81 187 ASN A C 1
ATOM 1429 O O . ASN A 1 187 ? -21.443 2.143 7.500 1.00 93.81 187 ASN A O 1
ATOM 1433 N N . ILE A 1 188 ? -19.422 1.752 8.441 1.00 93.38 188 ILE A N 1
ATOM 1434 C CA . ILE A 1 188 ? -19.549 0.293 8.536 1.00 93.38 188 ILE A CA 1
ATOM 1435 C C . ILE A 1 188 ? -20.688 -0.153 9.460 1.00 93.38 188 ILE A C 1
ATOM 1437 O O . ILE A 1 188 ? -21.380 -1.113 9.134 1.00 93.38 188 ILE A O 1
ATOM 1441 N N . ASP A 1 189 ? -20.970 0.587 10.534 1.00 88.62 189 ASP A N 1
ATOM 1442 C CA . ASP A 1 189 ? -22.055 0.260 11.472 1.00 88.62 189 ASP A CA 1
ATOM 1443 C C . ASP A 1 189 ? -23.429 0.475 10.835 1.00 88.62 189 ASP A C 1
ATOM 1445 O O . ASP A 1 189 ? -24.419 -0.164 11.189 1.00 88.62 189 ASP A O 1
ATOM 1449 N N . SER A 1 190 ? -23.496 1.389 9.864 1.00 84.38 190 SER A N 1
ATOM 1450 C CA . SER A 1 190 ? -24.704 1.646 9.080 1.00 84.38 190 SER A CA 1
ATOM 1451 C C . SER A 1 190 ? -24.860 0.716 7.875 1.00 84.38 190 SER A C 1
ATOM 1453 O O . SER A 1 190 ? -25.855 0.816 7.151 1.00 84.38 190 SER A O 1
ATOM 1455 N N . PHE A 1 191 ? -23.890 -0.170 7.622 1.00 83.31 191 PHE A N 1
ATOM 1456 C CA . PHE A 1 191 ? -23.929 -1.056 6.469 1.00 83.31 191 PHE A CA 1
ATOM 1457 C C . PHE A 1 191 ? -25.014 -2.121 6.665 1.00 83.31 191 PHE A C 1
ATOM 1459 O O . PHE A 1 191 ? -24.843 -3.085 7.398 1.00 83.31 191 PHE A O 1
ATOM 1466 N N . GLY A 1 192 ? -26.155 -1.947 5.996 1.00 69.56 192 GLY A N 1
ATOM 1467 C CA . GLY A 1 192 ? -27.292 -2.873 6.079 1.00 69.56 192 GLY A CA 1
ATOM 1468 C C . GLY A 1 192 ? -27.240 -4.045 5.094 1.00 69.56 192 GLY A C 1
ATOM 1469 O O . GLY A 1 192 ? -28.178 -4.838 5.045 1.00 69.56 192 GLY A O 1
ATOM 1470 N N . GLY A 1 193 ? -26.183 -4.141 4.278 1.00 65.19 193 GLY A N 1
ATOM 1471 C CA . GLY A 1 193 ? -26.201 -4.938 3.049 1.00 65.19 193 GLY A CA 1
ATOM 1472 C C . GLY A 1 193 ? -27.200 -4.378 2.028 1.00 65.19 193 GLY A C 1
ATOM 1473 O O . GLY A 1 193 ? -27.997 -3.486 2.324 1.00 65.19 193 GLY A O 1
ATOM 1474 N N . ASN A 1 194 ? -27.158 -4.855 0.784 1.00 54.84 194 ASN A N 1
ATOM 1475 C CA . ASN A 1 194 ? -28.187 -4.482 -0.185 1.00 54.84 194 ASN A CA 1
ATOM 1476 C C . ASN A 1 194 ? -29.348 -5.492 -0.130 1.00 54.84 194 ASN A C 1
ATOM 1478 O O . ASN A 1 194 ? -29.172 -6.639 -0.525 1.00 54.84 194 ASN A O 1
ATOM 1482 N N . GLU A 1 195 ? -30.549 -5.083 0.303 1.00 44.59 195 GLU A N 1
ATOM 1483 C CA . GLU A 1 195 ? -31.759 -5.935 0.253 1.00 44.59 195 GLU A CA 1
ATOM 1484 C C . GLU A 1 195 ? -32.153 -6.320 -1.192 1.00 44.59 195 GLU A C 1
ATOM 1486 O O . GLU A 1 195 ? -32.855 -7.306 -1.419 1.00 44.59 195 GLU A O 1
ATOM 1491 N N . ASP A 1 196 ? -31.642 -5.592 -2.192 1.00 40.50 196 ASP A N 1
ATOM 1492 C CA . ASP A 1 196 ? -31.879 -5.808 -3.626 1.00 40.50 196 ASP A CA 1
ATOM 1493 C C . ASP A 1 196 ? -30.992 -6.926 -4.228 1.00 40.50 196 ASP A C 1
ATOM 1495 O O . ASP A 1 196 ? -30.464 -6.834 -5.338 1.00 40.50 196 ASP A O 1
ATOM 1499 N N . LEU A 1 197 ? -30.791 -8.014 -3.477 1.00 47.12 197 LEU A N 1
ATOM 1500 C CA . LEU A 1 197 ? -30.175 -9.258 -3.968 1.00 47.12 197 LEU A CA 1
ATOM 1501 C C . LEU A 1 197 ? -31.155 -10.112 -4.798 1.00 47.12 197 LEU A C 1
ATOM 1503 O O . LEU A 1 197 ? -30.806 -11.195 -5.279 1.00 47.12 197 LEU A O 1
ATOM 1507 N N . ALA A 1 198 ? -32.374 -9.619 -5.020 1.00 35.56 198 ALA A N 1
ATOM 1508 C CA . ALA A 1 198 ? -33.376 -10.250 -5.859 1.00 35.56 198 ALA A CA 1
ATOM 1509 C C . ALA A 1 198 ? -33.101 -9.969 -7.351 1.00 35.56 198 ALA A C 1
ATOM 1511 O O . ALA A 1 198 ? -33.484 -8.944 -7.898 1.00 35.56 198 ALA A O 1
ATOM 1512 N N . ALA A 1 199 ? -32.497 -10.963 -8.010 1.00 32.12 199 ALA A N 1
ATOM 1513 C CA . ALA A 1 199 ? -32.278 -11.095 -9.458 1.00 32.12 199 ALA A CA 1
ATOM 1514 C C . ALA A 1 199 ? -31.035 -10.383 -10.040 1.00 32.12 199 ALA A C 1
ATOM 1516 O O . ALA A 1 199 ? -31.059 -9.229 -10.452 1.00 32.12 199 ALA A O 1
ATOM 1517 N N . GLY A 1 200 ? -29.949 -11.152 -10.197 1.00 41.22 200 GLY A N 1
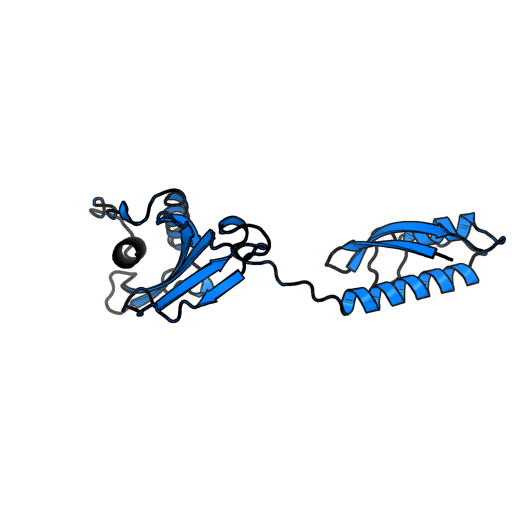ATOM 1518 C CA . GLY A 1 200 ? -28.796 -10.789 -11.036 1.00 41.22 200 GLY A CA 1
ATOM 1519 C C . GLY A 1 200 ? -27.528 -10.362 -10.291 1.00 41.22 200 GLY A C 1
ATOM 1520 O O . GLY A 1 200 ? -26.514 -10.094 -10.939 1.00 41.22 200 GLY A O 1
ATOM 1521 N N . SER A 1 201 ? -27.552 -10.331 -8.955 1.00 51.78 201 SER A N 1
ATOM 1522 C CA . SER A 1 201 ? -26.352 -10.113 -8.141 1.00 51.78 201 SER A CA 1
ATOM 1523 C C . SER A 1 201 ? -25.399 -11.308 -8.267 1.00 51.78 201 SER A C 1
ATOM 1525 O O . SER A 1 201 ? -25.808 -12.457 -8.109 1.00 51.78 201 SER A O 1
ATOM 1527 N N . SER A 1 202 ? -24.127 -11.063 -8.599 1.00 65.19 202 SER A N 1
ATOM 1528 C CA . SER A 1 202 ? -23.109 -12.120 -8.619 1.00 65.19 202 SER A CA 1
ATOM 1529 C C . SER A 1 202 ? -22.905 -12.654 -7.203 1.00 65.19 202 SER A C 1
ATOM 1531 O O . SER A 1 202 ? -22.747 -11.840 -6.299 1.00 65.19 202 SER A O 1
ATOM 1533 N N . ASN A 1 203 ? -22.811 -13.973 -7.013 1.00 77.31 203 ASN A N 1
ATOM 1534 C CA . ASN A 1 203 ? -22.542 -14.600 -5.706 1.00 77.31 203 ASN A CA 1
ATOM 1535 C C . ASN A 1 203 ? -21.352 -13.960 -4.960 1.00 77.31 203 ASN A C 1
ATOM 1537 O O . ASN A 1 203 ? -21.373 -13.860 -3.742 1.00 77.31 203 ASN A O 1
ATOM 1541 N N . THR A 1 204 ? -20.362 -13.431 -5.688 1.00 84.38 204 THR A N 1
ATOM 1542 C CA . THR A 1 204 ? -19.268 -12.610 -5.142 1.00 84.38 204 THR A CA 1
ATOM 1543 C C . THR A 1 204 ? -19.744 -11.427 -4.295 1.00 84.38 204 THR A C 1
ATOM 1545 O O . THR A 1 204 ? -19.196 -11.178 -3.232 1.00 84.38 204 THR A O 1
ATOM 1548 N N . ARG A 1 205 ? -20.755 -10.685 -4.756 1.00 86.00 205 ARG A N 1
ATOM 1549 C CA . ARG A 1 205 ? -21.259 -9.496 -4.064 1.00 86.00 205 ARG A CA 1
ATOM 1550 C C . ARG A 1 205 ? -21.986 -9.876 -2.780 1.00 86.00 205 ARG A C 1
ATOM 1552 O O . ARG A 1 205 ? -21.829 -9.189 -1.789 1.00 86.00 205 ARG A O 1
ATOM 1559 N N . VAL A 1 206 ? -22.712 -10.994 -2.790 1.00 84.75 206 VAL A N 1
ATOM 1560 C CA . VAL A 1 206 ? -23.343 -11.539 -1.577 1.00 84.75 206 VAL A CA 1
ATOM 1561 C C . VAL A 1 206 ? -22.289 -11.836 -0.510 1.00 84.75 206 VAL A C 1
ATOM 1563 O O . VAL A 1 206 ? -22.484 -11.471 0.642 1.00 84.75 206 VAL A O 1
ATOM 1566 N N . LEU A 1 207 ? -21.163 -12.441 -0.902 1.00 88.00 207 LEU A N 1
ATOM 1567 C CA . LEU A 1 207 ? -20.046 -12.704 0.012 1.00 88.00 207 LEU A CA 1
ATOM 1568 C C . LEU A 1 207 ? -19.403 -11.403 0.503 1.00 88.00 207 LEU A C 1
ATOM 1570 O O . LEU A 1 207 ? -19.141 -11.261 1.685 1.00 88.00 207 LEU A O 1
ATOM 1574 N N . ILE A 1 208 ? -19.188 -10.419 -0.377 1.00 90.81 208 ILE A N 1
ATOM 1575 C CA . ILE A 1 208 ? -18.663 -9.106 0.032 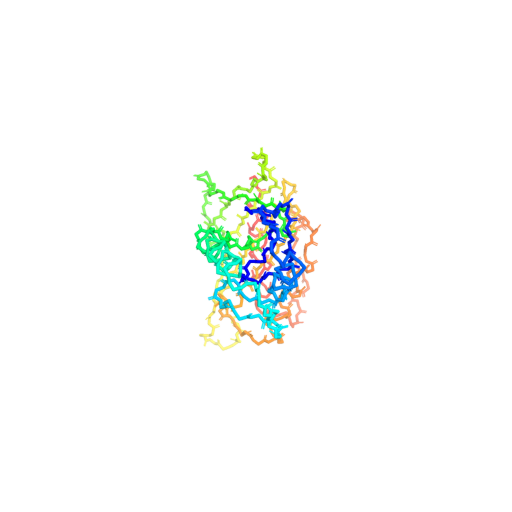1.00 90.81 208 ILE A CA 1
ATOM 1576 C C . ILE A 1 208 ? -19.589 -8.441 1.062 1.00 90.81 208 ILE A C 1
ATOM 1578 O O . ILE A 1 208 ? -19.105 -7.965 2.085 1.00 90.81 208 ILE A O 1
ATOM 1582 N N . ASP A 1 209 ? -20.904 -8.445 0.834 1.00 90.25 209 ASP A N 1
ATOM 1583 C CA . ASP A 1 209 ? -21.877 -7.869 1.767 1.00 90.25 209 ASP A CA 1
ATOM 1584 C C . ASP A 1 209 ? -21.873 -8.624 3.108 1.00 90.25 209 ASP A C 1
ATOM 1586 O O . ASP A 1 209 ? -21.870 -7.994 4.163 1.00 90.25 209 ASP A O 1
ATOM 1590 N N . ALA A 1 210 ? -21.822 -9.960 3.089 1.00 88.56 210 ALA A N 1
ATOM 1591 C CA . ALA A 1 210 ? -21.753 -10.790 4.295 1.00 88.56 210 ALA A CA 1
ATOM 1592 C C . ALA A 1 210 ? -20.465 -10.549 5.101 1.00 88.56 210 ALA A C 1
ATOM 1594 O O . ALA A 1 210 ? -20.504 -10.409 6.329 1.00 88.56 210 ALA A O 1
ATOM 1595 N N . MET A 1 211 ? -19.335 -10.429 4.405 1.00 92.69 211 MET A N 1
ATOM 1596 C CA . MET A 1 211 ? -18.050 -10.051 4.974 1.00 92.69 211 MET A CA 1
ATOM 1597 C C . MET A 1 211 ? -18.118 -8.667 5.642 1.00 92.69 211 MET A C 1
ATOM 1599 O O . MET A 1 211 ? -17.722 -8.528 6.799 1.00 92.69 211 MET A O 1
ATOM 1603 N N . LEU A 1 212 ? -18.669 -7.649 4.972 1.00 93.44 212 LEU A N 1
ATOM 1604 C CA . LEU A 1 212 ? -18.787 -6.291 5.524 1.00 93.44 212 LEU A CA 1
ATOM 1605 C C . LEU A 1 212 ? -19.782 -6.198 6.692 1.00 93.44 212 LEU A C 1
ATOM 1607 O O . LEU A 1 212 ? -19.511 -5.504 7.668 1.00 93.44 212 LEU A O 1
ATOM 1611 N N . LEU A 1 213 ? -20.891 -6.941 6.645 1.00 90.94 213 LEU A N 1
ATOM 1612 C CA . LEU A 1 213 ? -21.811 -7.078 7.781 1.00 90.94 213 LEU A CA 1
ATOM 1613 C C . LEU A 1 213 ? -21.116 -7.709 8.994 1.00 90.94 213 LEU A C 1
ATOM 1615 O O . LEU A 1 213 ? -21.300 -7.260 10.124 1.00 90.94 213 LEU A O 1
ATOM 1619 N N . SER A 1 214 ? -20.291 -8.733 8.759 1.00 90.88 214 SER A N 1
ATOM 1620 C CA . SER A 1 214 ? -19.498 -9.371 9.816 1.00 90.88 214 SER A CA 1
ATOM 1621 C C . SER A 1 214 ? -18.472 -8.408 10.411 1.00 90.88 214 SER A C 1
ATOM 1623 O O . SER A 1 214 ? -18.248 -8.438 11.618 1.00 90.88 214 SER A O 1
ATOM 1625 N N . LEU A 1 215 ? -17.883 -7.539 9.581 1.00 92.50 215 LEU A N 1
ATOM 1626 C CA . LEU A 1 215 ? -16.960 -6.500 10.030 1.00 92.50 215 LEU A CA 1
ATOM 1627 C C . LEU A 1 215 ? -17.649 -5.476 10.938 1.00 92.50 215 LEU A C 1
ATOM 1629 O O . LEU A 1 215 ? -17.122 -5.189 12.007 1.00 92.50 215 LEU A O 1
ATOM 1633 N N . GLY A 1 216 ? -18.827 -4.971 10.559 1.00 88.38 216 GLY A N 1
ATOM 1634 C CA . GLY A 1 216 ? -19.591 -4.038 11.400 1.00 88.38 216 GLY A CA 1
ATOM 1635 C C . GLY A 1 216 ? -19.943 -4.628 12.769 1.00 88.38 216 GLY A C 1
ATOM 1636 O O . GLY A 1 216 ? -19.905 -3.936 13.775 1.00 88.38 216 GLY A O 1
ATOM 1637 N N . GLY A 1 217 ? -20.186 -5.940 12.848 1.00 84.06 217 GLY A N 1
ATOM 1638 C CA . GLY A 1 217 ? -20.433 -6.625 14.122 1.00 84.06 217 GLY A CA 1
ATOM 1639 C C . GLY A 1 217 ? -19.212 -6.774 15.042 1.00 84.06 217 GLY A C 1
ATOM 1640 O O . GLY A 1 217 ? -19.385 -7.143 16.201 1.00 84.06 217 GLY A O 1
ATOM 1641 N N . VAL A 1 218 ? -17.994 -6.535 14.543 1.00 85.44 218 VAL A N 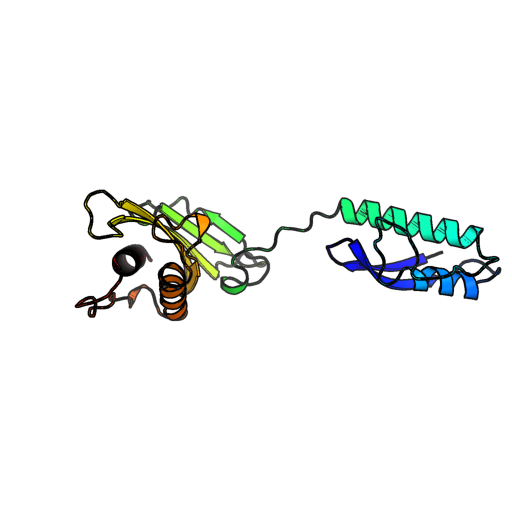1
ATOM 1642 C CA . VAL A 1 218 ? -16.743 -6.589 15.330 1.00 85.44 218 VAL A CA 1
ATOM 1643 C C . VAL A 1 218 ? -16.019 -5.245 15.390 1.00 85.44 218 VAL A C 1
ATOM 1645 O O . VAL A 1 218 ? -14.921 -5.159 15.945 1.00 85.44 218 VAL A O 1
ATOM 1648 N N . PHE A 1 219 ? -16.609 -4.209 14.796 1.00 79.88 219 PHE A N 1
ATOM 1649 C CA . PHE A 1 219 ? -16.112 -2.849 14.853 1.00 79.88 219 PHE A CA 1
ATOM 1650 C C . PHE A 1 219 ? -16.531 -2.223 16.193 1.00 79.88 219 PHE A C 1
ATOM 1652 O O . PHE A 1 219 ? -17.524 -1.514 16.292 1.00 79.88 219 PHE A O 1
ATOM 1659 N N . GLU A 1 220 ? -15.772 -2.544 17.242 1.00 61.31 220 GLU A N 1
ATOM 1660 C CA . GLU A 1 220 ? -15.797 -1.885 18.557 1.00 61.31 220 GLU A CA 1
ATOM 1661 C C . GLU A 1 220 ? -14.363 -1.565 19.026 1.00 61.31 220 GLU A C 1
ATOM 1663 O O . GLU A 1 220 ? -13.412 -2.332 18.702 1.00 61.31 220 GLU A O 1
#

pLDDT: mean 86.8, std 12.1, range [32.12, 97.75]

Secondary structure (DSSP, 8-state):
-EEEEEE-TTSBEEEEEEEE----S-HHHHHHHHHTTTTSBSSS---SSPPPTT-HHHHHHHHHHHHHHHHHHHTS--PPPPTTHHHH-TT-EEEE-TT----SSEEEEEEEE-TTS-EEEEEEEEEEEEE-SSSTT-EEEEEEEEEEETTSBEEEEE--TTT--S--STTTHHHHHHHHHTTTTSBGGG----S--SSS--HHHHHHHHHHHHHHTT--

Foldseek 3Di:
DAKDWDADLVQATQDIDDPDDPDDWPPVLLRVLLRQSHGPGLVDSDGVDDRDPRCVVSNVVSNVVSVVVVVVSVPDPPDPPDPCCQQQNPPKDWDWDPVDDDDPFWGTKIFIADPVRHGFWIKTKTKDWDAQDPDPPLIFMWIKIWTAGPQQATSAIDGDLVRGGHDSDCVPVVVVRVVRVVSHRPGLLPLPQDPPPPPDDGVVSVSVSVSSVVVSVRSD

Radius of gyration: 27.24 Å; chains: 1; bounding box: 75×56×49 Å

Sequence (220 aa):
MRIVISVDASGVIIGADFVEINQTLNVAGTKNNLALYVGTSIYDLEPNGDLSSGATYSLNTVKAILNDVAVAHANTVVAPALPYEDWFGMNYTMEEDGTFVPTNVVFSKHIVKDENNVVVGYFYHMSEEGVYNGYEHSIGTIHLYVGLGLDGTILGIDLPKDEFGHTKTSQFWGKNVTYVNSLVGSNIDSFGGNEDLAAGSSNTRVLIDAMLLSLGGVFE